Protein AF-A0A8T4VPN7-F1 (afdb_monomer)

Mean predicted aligned error: 7.71 Å

Secondary structure (DSSP, 8-state):
-EE-TT--HHHHHHHTTTTTT-EEEEEE-----S-GGGS-HHHHHHHHHHHHHIIIIIHHHHHHHHTTTT-SS-B-SSS-TT-B-HHHHHHHHHHHHHHHSSTTSSEEEEEEEE-SSEEEEEEEE-SS-B-HHHHHHHT---TT--TTHHHHH-TTEEEEESSTTSB-EEEEEEEPPPTTSPPPHHHHHHHHHHHHHTS---

Sequence (202 aa):
MTIVLEKLLTQALEDIGFGNGGEHVIYQLHLEEVNLREMPPPYQAQLKNRAFDLMMNEIPGRLNRKFEGQLIRPFGARELDGKDPSLYKILFETYCNATFWSEYHSPFSMRLWTGESGFIVAVAQLGQGFNAIDIDRSKKIQNAGCGFDMFRTQQGYEVFFDNPVDARTVYVMHRMSNPLEGPSEDVLATIEMFKKLRQPTQ

Structure (mmCIF, N/CA/C/O backbone):
data_AF-A0A8T4VPN7-F1
#
_entry.id   AF-A0A8T4VPN7-F1
#
loop_
_atom_site.group_PDB
_atom_site.id
_atom_site.type_symbol
_atom_site.label_atom_id
_atom_site.label_alt_id
_atom_site.label_comp_id
_atom_site.label_asym_id
_atom_site.label_entity_id
_atom_site.label_seq_id
_atom_site.pdbx_PDB_ins_code
_atom_site.Cartn_x
_atom_site.Cartn_y
_atom_site.Cartn_z
_atom_site.occupancy
_atom_site.B_iso_or_equiv
_atom_site.auth_seq_id
_atom_site.auth_comp_id
_atom_site.auth_asym_id
_atom_site.auth_atom_id
_atom_site.pdbx_PDB_model_num
ATOM 1 N N . MET A 1 1 ? 1.885 -7.215 14.482 1.00 64.69 1 MET A N 1
ATOM 2 C CA . MET A 1 1 ? 1.658 -7.139 13.029 1.00 64.69 1 MET A CA 1
ATOM 3 C C . MET A 1 1 ? 1.845 -8.532 12.469 1.00 64.69 1 MET A C 1
ATOM 5 O O . MET A 1 1 ? 2.741 -9.221 12.951 1.00 64.69 1 MET A O 1
ATOM 9 N N . THR A 1 2 ? 1.043 -8.933 11.490 1.00 83.88 2 THR A N 1
ATOM 10 C CA . THR A 1 2 ? 1.046 -10.306 10.974 1.00 83.88 2 THR A CA 1
ATOM 11 C C . THR A 1 2 ? 1.167 -10.261 9.454 1.00 83.88 2 THR A C 1
ATOM 13 O O . THR A 1 2 ? 0.320 -9.666 8.791 1.00 83.88 2 THR A O 1
ATOM 16 N N . ILE A 1 3 ? 2.238 -10.843 8.901 1.00 88.88 3 ILE A N 1
ATOM 17 C CA . ILE A 1 3 ? 2.265 -11.205 7.479 1.00 88.88 3 ILE A CA 1
ATOM 18 C C . ILE A 1 3 ? 1.390 -12.454 7.353 1.00 88.88 3 ILE A C 1
ATOM 20 O O . ILE A 1 3 ? 1.676 -13.465 7.992 1.00 88.88 3 ILE A O 1
ATOM 24 N N . VAL A 1 4 ? 0.306 -12.374 6.585 1.00 94.25 4 VAL A N 1
ATOM 25 C CA . VAL A 1 4 ? -0.695 -13.442 6.463 1.00 94.25 4 VAL A CA 1
ATOM 26 C C . VAL A 1 4 ? -0.653 -13.996 5.045 1.00 94.25 4 VAL A C 1
ATOM 28 O O . VAL A 1 4 ? -1.381 -13.551 4.164 1.00 94.25 4 VAL A O 1
ATOM 31 N N . LEU A 1 5 ? 0.239 -14.960 4.811 1.00 92.75 5 LEU A N 1
ATOM 32 C CA . LEU A 1 5 ? 0.512 -15.490 3.469 1.00 92.75 5 LEU A CA 1
ATOM 33 C C . LEU A 1 5 ? -0.720 -16.149 2.827 1.00 92.75 5 LEU A C 1
ATOM 35 O O . LEU A 1 5 ? -0.885 -16.081 1.621 1.00 92.75 5 LEU A O 1
ATOM 39 N N . GLU A 1 6 ? -1.611 -16.751 3.610 1.00 94.31 6 GLU A N 1
ATOM 40 C CA . GLU A 1 6 ? -2.777 -17.479 3.081 1.00 94.31 6 GLU A CA 1
ATOM 41 C C . GLU A 1 6 ? -4.030 -16.600 2.916 1.00 94.31 6 GLU A C 1
ATOM 43 O O . GLU A 1 6 ? -5.084 -17.090 2.511 1.00 94.31 6 GLU A O 1
ATOM 48 N N . LYS A 1 7 ? -3.942 -15.304 3.240 1.00 96.62 7 LYS A N 1
ATOM 49 C CA . LYS A 1 7 ? -5.102 -14.411 3.224 1.00 96.62 7 LYS A CA 1
ATOM 50 C C . LYS A 1 7 ? -5.485 -14.015 1.807 1.00 96.62 7 LYS A C 1
ATOM 52 O O . LYS A 1 7 ? -4.676 -13.472 1.060 1.00 96.62 7 LYS A O 1
ATOM 57 N N . LEU A 1 8 ? -6.758 -14.211 1.478 1.00 97.00 8 LEU A N 1
ATOM 58 C CA . LEU A 1 8 ? -7.328 -13.788 0.204 1.00 97.00 8 LEU A CA 1
ATOM 59 C C . LEU A 1 8 ? -7.881 -12.363 0.291 1.00 97.00 8 LEU A C 1
ATOM 61 O O . LEU A 1 8 ? -8.409 -11.946 1.323 1.00 97.00 8 LEU A O 1
ATOM 65 N N . LEU A 1 9 ? -7.848 -11.631 -0.828 1.00 97.88 9 LEU A N 1
ATOM 66 C CA . LEU A 1 9 ? -8.443 -10.293 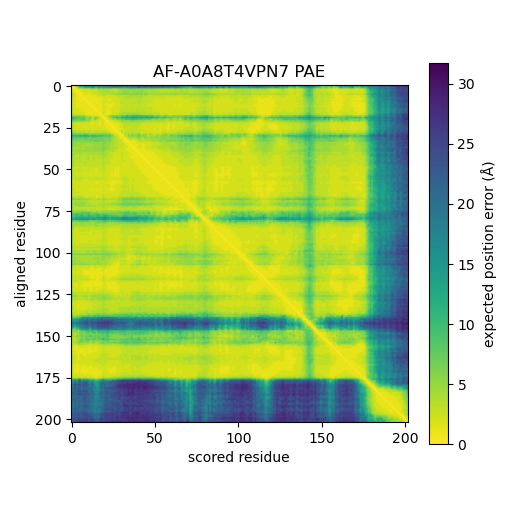-0.903 1.00 97.88 9 LEU A CA 1
ATOM 67 C C . LEU A 1 9 ? -9.943 -10.311 -0.575 1.00 97.88 9 LEU A C 1
ATOM 69 O O . LEU A 1 9 ? -10.421 -9.401 0.087 1.00 97.88 9 LEU A O 1
ATOM 73 N N . THR A 1 10 ? -10.685 -11.340 -0.991 1.00 97.69 10 THR A N 1
ATOM 74 C CA . THR A 1 10 ? -12.121 -11.468 -0.682 1.00 97.69 10 THR A CA 1
ATOM 75 C C . THR A 1 10 ? -12.377 -11.522 0.822 1.00 97.69 10 THR A C 1
ATOM 77 O O . THR A 1 10 ? -13.194 -10.757 1.322 1.00 97.69 10 THR A O 1
ATOM 80 N N . GLN A 1 11 ? -11.604 -12.332 1.549 1.00 97.44 11 GLN A N 1
ATOM 81 C CA . GLN A 1 11 ? -11.661 -12.409 3.011 1.00 97.44 11 GLN A CA 1
ATOM 82 C C . GLN A 1 11 ? -11.286 -11.068 3.653 1.00 97.44 11 GLN A C 1
ATOM 84 O O . GLN A 1 11 ? -11.949 -10.603 4.569 1.00 97.44 11 GLN A O 1
ATOM 89 N N . ALA A 1 12 ? -10.242 -10.403 3.149 1.00 97.56 12 ALA A N 1
ATOM 90 C CA . ALA A 1 12 ? -9.848 -9.090 3.651 1.00 97.56 12 ALA A CA 1
ATOM 91 C C . ALA A 1 12 ? -10.938 -8.021 3.425 1.00 97.56 12 ALA A C 1
ATOM 93 O O . ALA A 1 12 ? -11.143 -7.160 4.276 1.00 97.56 12 ALA A O 1
ATOM 94 N N . LEU A 1 13 ? -11.643 -8.064 2.290 1.00 98.00 13 LEU A N 1
ATOM 95 C CA . LEU A 1 13 ? -12.746 -7.145 1.992 1.00 98.00 13 LEU A CA 1
ATOM 96 C C . LEU A 1 13 ? -13.940 -7.367 2.926 1.00 98.00 13 LEU A C 1
ATOM 98 O O . LEU A 1 13 ? -14.554 -6.396 3.371 1.00 98.00 13 LEU A O 1
ATOM 102 N N . GLU A 1 14 ? -14.253 -8.621 3.248 1.00 96.69 14 GLU A N 1
ATOM 103 C CA . GLU A 1 14 ? -15.252 -8.964 4.266 1.00 96.69 14 GLU A CA 1
ATOM 104 C C . GLU A 1 14 ? -14.833 -8.436 5.645 1.00 96.69 14 GLU A C 1
ATOM 106 O O . GLU A 1 14 ? -15.617 -7.748 6.296 1.00 96.69 14 GLU A O 1
ATOM 111 N N . ASP A 1 15 ? -13.574 -8.653 6.038 1.00 95.69 15 ASP A N 1
ATOM 112 C CA . ASP A 1 15 ? -13.013 -8.223 7.326 1.00 95.69 15 ASP A CA 1
ATOM 113 C C . ASP A 1 15 ? -13.108 -6.711 7.577 1.00 95.69 15 ASP A C 1
ATOM 115 O O . ASP A 1 15 ? -13.220 -6.283 8.727 1.00 95.69 15 ASP A O 1
ATOM 119 N N . ILE A 1 16 ? -13.022 -5.888 6.527 1.00 96.38 16 ILE A N 1
ATOM 120 C CA . ILE A 1 16 ? -13.154 -4.429 6.651 1.00 96.38 16 ILE A CA 1
ATOM 121 C C . ILE A 1 16 ? -14.603 -3.945 6.508 1.00 96.38 16 ILE A C 1
ATOM 123 O O . ILE A 1 16 ? -14.843 -2.740 6.570 1.00 96.38 16 ILE A O 1
ATOM 127 N N . GLY A 1 17 ? -15.569 -4.842 6.288 1.00 96.19 17 GLY A N 1
ATOM 128 C CA . GLY A 1 17 ? -16.968 -4.484 6.052 1.00 96.19 17 GLY A CA 1
ATOM 129 C C . GLY A 1 17 ? -17.183 -3.782 4.708 1.00 96.19 17 GLY A C 1
ATOM 130 O O . GLY A 1 17 ? -17.913 -2.797 4.630 1.00 96.19 17 GLY A O 1
ATOM 131 N N . PHE A 1 18 ? -16.510 -4.227 3.640 1.00 96.56 18 PHE A N 1
ATOM 132 C CA . PHE A 1 18 ? -16.595 -3.583 2.323 1.00 96.56 18 PHE A CA 1
ATOM 133 C C . PHE A 1 18 ? -17.966 -3.753 1.640 1.00 96.56 18 PHE A C 1
ATOM 135 O O . PHE A 1 18 ? -18.397 -2.873 0.897 1.00 96.56 18 PHE A O 1
ATOM 142 N N . GLY A 1 19 ? -18.672 -4.862 1.890 1.00 91.75 19 GLY A N 1
ATOM 143 C CA . GLY A 1 19 ? -19.954 -5.180 1.241 1.00 91.75 19 GLY A CA 1
ATOM 144 C C . GLY A 1 19 ? -21.092 -4.183 1.518 1.00 91.75 19 GLY A C 1
ATOM 145 O O . GLY A 1 19 ? -22.022 -4.084 0.720 1.00 91.75 19 GLY A O 1
ATOM 146 N N . ASN A 1 20 ? -20.997 -3.394 2.590 1.00 83.88 20 ASN A N 1
ATOM 147 C CA . ASN A 1 20 ? -22.026 -2.452 3.040 1.00 83.88 20 ASN A CA 1
ATOM 148 C C . ASN A 1 20 ? -21.780 -1.025 2.510 1.00 83.88 20 ASN A C 1
ATOM 150 O O . ASN A 1 20 ? -21.713 -0.058 3.263 1.00 83.88 20 ASN A O 1
ATOM 154 N N . GLY A 1 21 ? -21.603 -0.876 1.195 1.00 87.19 21 GLY A N 1
ATOM 155 C CA . GLY A 1 21 ? -21.357 0.439 0.584 1.00 87.19 21 GLY A CA 1
ATOM 156 C C . GLY A 1 21 ? -19.908 0.923 0.702 1.00 87.19 21 GLY A C 1
ATOM 157 O O . GLY A 1 21 ? -19.657 2.124 0.833 1.00 87.19 21 GLY A O 1
ATOM 158 N N . GLY A 1 22 ? -18.950 -0.005 0.660 1.00 93.62 22 GLY A N 1
ATOM 159 C CA . GLY A 1 22 ? -17.531 0.317 0.602 1.00 93.62 22 GLY A CA 1
ATOM 160 C C . GLY A 1 22 ? -17.138 1.112 -0.649 1.00 93.62 22 GLY A C 1
ATOM 161 O O . GLY A 1 22 ? -17.780 1.047 -1.697 1.00 93.62 22 GLY A O 1
ATOM 162 N N . GLU A 1 23 ? -16.047 1.868 -0.538 1.00 97.44 23 GLU A N 1
ATOM 163 C CA . GLU A 1 23 ? -15.476 2.659 -1.632 1.00 97.44 23 GLU A CA 1
ATOM 164 C C . GLU A 1 23 ? -14.170 2.027 -2.119 1.00 97.44 23 GLU A C 1
ATOM 166 O O . GLU A 1 23 ? -13.286 1.727 -1.314 1.00 97.44 23 GLU A O 1
ATOM 171 N N . HIS A 1 24 ? -14.023 1.866 -3.435 1.00 98.12 24 HIS A N 1
ATOM 172 C CA . HIS A 1 24 ? -12.781 1.425 -4.063 1.00 98.12 24 HIS A CA 1
ATOM 173 C C . HIS A 1 24 ? -12.236 2.513 -4.991 1.00 98.12 24 HIS A C 1
ATOM 175 O O . HIS A 1 24 ? -12.904 2.933 -5.935 1.00 98.12 24 HIS A O 1
ATOM 181 N N . VAL A 1 25 ? -11.005 2.946 -4.728 1.00 98.25 25 VAL A N 1
ATOM 182 C CA . VAL A 1 25 ? -10.294 3.968 -5.501 1.00 98.25 25 VAL A CA 1
ATOM 183 C C . VAL A 1 25 ? -9.025 3.365 -6.087 1.00 98.25 25 VAL A C 1
ATOM 185 O O . VAL A 1 25 ? -8.265 2.701 -5.384 1.00 98.25 25 VAL A O 1
ATOM 188 N N . ILE A 1 26 ? -8.776 3.629 -7.369 1.00 98.00 26 ILE A N 1
ATOM 189 C CA . ILE A 1 26 ? -7.561 3.211 -8.070 1.00 98.00 26 ILE A CA 1
ATOM 190 C C . ILE A 1 26 ? -6.759 4.457 -8.438 1.00 98.00 26 ILE A C 1
ATOM 192 O O . ILE A 1 26 ? -7.256 5.356 -9.113 1.00 98.00 26 ILE A O 1
ATOM 196 N N . TYR A 1 27 ? -5.501 4.481 -8.018 1.00 97.06 27 TYR A N 1
ATOM 197 C CA . TYR A 1 27 ? -4.519 5.494 -8.363 1.00 97.06 27 TYR A CA 1
ATOM 198 C C . TYR A 1 27 ? -3.522 4.897 -9.352 1.00 97.06 27 TYR A C 1
ATOM 200 O O . TYR A 1 27 ? -2.638 4.120 -8.981 1.00 97.06 27 TYR A O 1
ATOM 208 N N . GLN A 1 28 ? -3.675 5.248 -10.625 1.00 95.38 28 GLN A N 1
ATOM 209 C CA . GLN A 1 28 ? -2.740 4.822 -11.657 1.00 95.38 28 GLN A CA 1
ATOM 210 C C . GLN A 1 28 ? -1.412 5.576 -11.508 1.00 95.38 28 GLN A C 1
ATOM 212 O O . GLN A 1 28 ? -1.413 6.796 -11.334 1.00 95.38 28 GLN A O 1
ATOM 217 N N . LEU A 1 29 ? -0.292 4.852 -11.566 1.00 92.31 29 LEU A N 1
ATOM 218 C CA . LEU A 1 29 ? 1.054 5.424 -11.496 1.00 92.31 29 LEU A CA 1
ATOM 219 C C . LEU A 1 29 ? 1.759 5.294 -12.843 1.00 92.31 29 LEU A C 1
ATOM 221 O O . LEU A 1 29 ? 1.914 6.285 -13.547 1.00 92.31 29 LEU A O 1
ATOM 225 N N . HIS A 1 30 ? 2.136 4.077 -13.222 1.00 88.31 30 HIS A N 1
ATOM 226 C CA . HIS A 1 30 ? 2.873 3.793 -14.449 1.00 88.31 30 HIS A CA 1
ATOM 227 C C . HIS A 1 30 ? 2.113 2.744 -15.254 1.00 88.31 30 HIS A C 1
ATOM 229 O O . HIS A 1 30 ? 1.730 1.726 -14.695 1.00 88.31 30 HIS A O 1
ATOM 235 N N . LEU A 1 31 ? 1.829 3.013 -16.529 1.00 80.44 31 LEU A N 1
ATOM 236 C CA . LEU A 1 31 ? 1.074 2.104 -17.405 1.00 80.44 31 LEU A CA 1
ATOM 237 C C . LEU A 1 31 ? 1.968 1.352 -18.394 1.00 80.44 31 LEU A C 1
ATOM 239 O O . LEU A 1 31 ? 1.490 0.444 -19.066 1.00 80.44 31 LEU A O 1
ATOM 243 N N . GLU A 1 32 ? 3.227 1.760 -18.521 1.00 85.25 32 GLU A N 1
ATOM 244 C CA . GLU A 1 32 ? 4.122 1.229 -19.540 1.00 85.25 32 GLU A CA 1
ATOM 245 C C . GLU A 1 32 ? 4.847 -0.008 -19.006 1.00 85.25 32 GLU A C 1
ATOM 247 O O . GLU A 1 32 ? 5.254 -0.071 -17.847 1.00 85.25 32 GLU A O 1
ATOM 252 N N . GLU A 1 33 ? 5.016 -1.000 -19.872 1.00 88.56 33 GLU A N 1
ATOM 253 C CA . GLU A 1 33 ? 5.837 -2.187 -19.625 1.00 88.56 33 GLU A CA 1
ATOM 254 C C . GLU A 1 33 ? 7.291 -1.893 -20.014 1.00 88.56 33 GLU A C 1
ATOM 256 O O . GLU A 1 33 ? 7.889 -2.550 -20.864 1.00 88.56 33 GLU A O 1
ATOM 261 N N . VAL A 1 34 ? 7.838 -0.822 -19.438 1.00 88.12 34 VAL A N 1
ATOM 262 C CA . VAL A 1 34 ? 9.199 -0.346 -19.698 1.00 88.12 34 VAL A CA 1
ATOM 263 C C . VAL A 1 34 ? 9.915 -0.195 -18.371 1.00 88.12 34 VAL A C 1
ATOM 265 O O . VAL A 1 34 ? 9.341 0.261 -17.383 1.00 88.12 34 VAL A O 1
ATOM 268 N N . ASN A 1 35 ? 11.189 -0.581 -18.328 1.00 89.94 35 ASN A N 1
ATOM 269 C CA . ASN A 1 35 ? 11.966 -0.431 -17.112 1.00 89.94 35 ASN A CA 1
ATOM 270 C C . ASN A 1 35 ? 12.100 1.057 -16.760 1.00 89.94 35 ASN A C 1
ATOM 272 O O . ASN A 1 35 ? 12.640 1.844 -17.537 1.00 89.94 35 ASN A O 1
ATOM 276 N N . LEU A 1 36 ? 11.664 1.452 -15.562 1.00 90.06 36 LEU A N 1
ATOM 277 C CA . LEU A 1 36 ? 11.687 2.851 -15.133 1.00 90.06 36 LEU A CA 1
ATOM 278 C C . LEU A 1 36 ? 13.087 3.469 -15.212 1.00 90.06 36 LEU A C 1
ATOM 280 O O . LEU A 1 36 ? 13.218 4.669 -15.440 1.00 90.06 36 LEU A O 1
ATOM 284 N N . ARG A 1 37 ? 14.141 2.659 -15.059 1.00 90.12 37 ARG A N 1
ATOM 285 C CA . ARG A 1 37 ? 15.535 3.119 -15.146 1.00 90.12 37 ARG A CA 1
ATOM 286 C C . ARG A 1 37 ? 15.944 3.534 -16.559 1.00 90.12 37 ARG A C 1
ATOM 288 O O . ARG A 1 37 ? 16.895 4.297 -16.694 1.00 90.12 37 ARG A O 1
ATOM 295 N N . GLU A 1 38 ? 15.238 3.056 -17.578 1.00 94.06 38 GLU A N 1
ATOM 296 C CA . GLU A 1 38 ? 15.459 3.398 -18.987 1.00 94.06 38 GLU A CA 1
ATOM 297 C C . GLU A 1 38 ? 14.689 4.662 -19.400 1.00 94.06 38 GLU A C 1
ATOM 299 O O . GLU A 1 38 ? 14.996 5.277 -20.421 1.00 94.06 38 GLU A O 1
ATOM 304 N N . MET A 1 39 ? 13.721 5.095 -18.587 1.00 93.56 39 MET A N 1
ATOM 305 C CA . MET A 1 39 ? 12.919 6.286 -18.858 1.00 93.56 39 MET A CA 1
ATOM 306 C C . MET A 1 39 ? 13.697 7.580 -18.575 1.00 93.56 39 MET A C 1
ATOM 308 O O . MET A 1 39 ? 14.584 7.599 -17.717 1.00 93.56 39 MET A O 1
ATOM 312 N N . PRO A 1 40 ? 13.355 8.715 -19.216 1.00 96.00 40 PRO A N 1
ATOM 313 C CA . PRO A 1 40 ? 14.013 9.992 -18.948 1.00 96.00 40 PRO A CA 1
ATOM 314 C C . PRO A 1 40 ? 13.924 10.408 -17.465 1.00 96.00 40 PRO A C 1
ATOM 316 O O . PRO A 1 40 ? 12.853 10.275 -16.865 1.00 96.00 40 PRO A O 1
ATOM 319 N N . PRO A 1 41 ? 14.976 11.007 -16.866 1.00 95.75 41 PRO A N 1
ATOM 320 C CA . PRO A 1 41 ? 14.956 11.412 -15.456 1.00 95.75 41 PRO A CA 1
ATOM 321 C C . PRO A 1 41 ? 13.753 12.278 -15.032 1.00 95.75 41 PRO A C 1
ATOM 323 O O . PRO A 1 41 ? 13.224 12.048 -13.942 1.00 95.75 41 PRO A O 1
ATOM 326 N N . PRO A 1 42 ? 13.249 13.227 -15.855 1.00 95.94 42 PRO A N 1
ATOM 327 C CA . PRO A 1 42 ? 12.039 13.977 -15.512 1.00 95.94 42 PRO A CA 1
ATOM 328 C C . PRO A 1 42 ? 10.797 13.095 -15.339 1.00 95.94 42 PRO A C 1
ATOM 330 O O . PRO A 1 42 ? 9.993 13.348 -14.446 1.00 95.94 42 PRO A O 1
ATOM 333 N N . TYR A 1 43 ? 10.657 12.044 -16.150 1.00 92.94 43 TYR A N 1
ATOM 334 C CA . TYR A 1 43 ? 9.546 11.096 -16.058 1.00 92.94 43 TYR A CA 1
ATOM 335 C C . TYR A 1 43 ? 9.650 10.258 -14.777 1.00 92.94 43 TYR A C 1
ATOM 337 O O . TYR A 1 43 ? 8.686 10.154 -14.018 1.00 92.94 43 TYR A O 1
ATOM 345 N N . GLN A 1 44 ? 10.852 9.754 -14.467 1.00 93.38 44 GLN A N 1
ATOM 346 C CA . GLN A 1 44 ? 11.113 9.032 -13.216 1.00 93.38 44 GLN A CA 1
ATOM 347 C C . GLN A 1 44 ? 10.773 9.885 -11.985 1.00 93.38 44 GLN A C 1
ATOM 349 O O . GLN A 1 44 ? 10.122 9.420 -11.046 1.00 93.38 44 GLN A O 1
ATOM 354 N N . ALA A 1 45 ? 11.184 11.157 -11.998 1.00 93.88 45 ALA A N 1
ATOM 355 C CA . ALA A 1 45 ? 10.907 12.094 -10.918 1.00 93.88 45 ALA A CA 1
ATOM 356 C C . ALA A 1 45 ? 9.403 12.364 -10.759 1.00 93.88 45 ALA A C 1
ATOM 358 O O . ALA A 1 45 ? 8.914 12.387 -9.632 1.00 93.88 45 ALA A O 1
ATOM 359 N N . GLN A 1 46 ? 8.660 12.526 -11.860 1.00 94.31 46 GLN A N 1
ATOM 360 C CA . GLN 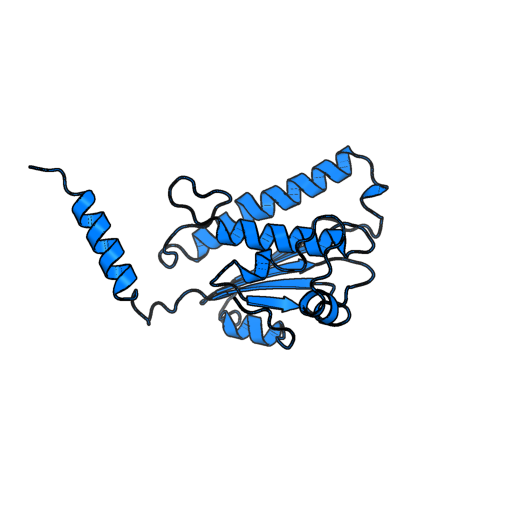A 1 46 ? 7.207 12.722 -11.818 1.00 94.31 46 GLN A CA 1
ATOM 361 C C . GLN A 1 46 ? 6.484 11.530 -11.187 1.00 94.31 46 GLN A C 1
ATOM 363 O O . GLN A 1 46 ? 5.670 11.730 -10.286 1.00 94.31 46 GLN A O 1
ATOM 368 N N . LEU A 1 47 ? 6.822 10.302 -11.588 1.00 93.31 47 LEU A N 1
ATOM 369 C CA . LEU A 1 47 ? 6.219 9.093 -11.021 1.00 93.31 47 LEU A CA 1
ATOM 370 C C . LEU A 1 47 ? 6.516 8.941 -9.529 1.00 93.31 47 LEU A C 1
ATOM 372 O O . LEU A 1 47 ? 5.607 8.707 -8.732 1.00 93.31 47 LEU A O 1
ATOM 376 N N . LYS A 1 48 ? 7.775 9.150 -9.132 1.00 93.44 48 LYS A N 1
ATOM 377 C CA . LYS A 1 48 ? 8.177 9.103 -7.723 1.00 93.44 48 LYS A CA 1
ATOM 378 C C . LYS A 1 48 ? 7.459 10.169 -6.893 1.00 93.44 48 LYS A C 1
ATOM 380 O O . LYS A 1 48 ? 6.947 9.866 -5.817 1.00 93.44 48 LYS A O 1
ATOM 385 N N . ASN A 1 49 ? 7.389 11.401 -7.396 1.00 95.50 49 ASN A N 1
ATOM 386 C CA . ASN A 1 49 ? 6.684 12.491 -6.724 1.00 95.50 49 ASN A CA 1
ATOM 387 C C . ASN A 1 49 ? 5.190 12.188 -6.594 1.00 95.50 49 ASN A C 1
ATOM 389 O O . ASN A 1 49 ? 4.618 12.429 -5.533 1.00 95.50 49 ASN A O 1
ATOM 393 N N . ARG A 1 50 ? 4.571 11.601 -7.627 1.00 96.38 50 ARG A N 1
ATOM 394 C CA . ARG A 1 50 ? 3.169 11.182 -7.575 1.00 96.38 50 ARG A CA 1
ATOM 395 C C . ARG A 1 50 ? 2.941 10.122 -6.503 1.00 96.38 50 ARG A C 1
ATOM 397 O O . ARG A 1 50 ? 2.031 10.272 -5.695 1.00 96.38 50 ARG A O 1
ATOM 404 N N . ALA A 1 51 ? 3.773 9.083 -6.461 1.00 95.75 51 ALA A N 1
ATOM 405 C CA . ALA A 1 51 ? 3.665 8.035 -5.449 1.00 95.75 51 ALA A CA 1
ATOM 406 C C . ALA A 1 51 ? 3.833 8.586 -4.022 1.00 95.75 51 ALA A C 1
ATOM 408 O O . ALA A 1 51 ? 3.094 8.203 -3.116 1.00 95.75 51 ALA A O 1
ATOM 409 N N . PHE A 1 52 ? 4.765 9.520 -3.815 1.00 95.75 52 PHE A N 1
ATOM 410 C CA . PHE A 1 52 ? 4.938 10.176 -2.518 1.00 95.75 52 PHE A CA 1
ATOM 411 C C . PHE A 1 52 ? 3.751 11.043 -2.125 1.00 95.75 52 PHE A C 1
ATOM 413 O O . PHE A 1 52 ? 3.310 10.960 -0.982 1.00 95.75 52 PHE A O 1
ATOM 420 N N . ASP A 1 53 ? 3.190 11.812 -3.051 1.00 97.12 53 ASP A N 1
ATOM 421 C CA . ASP A 1 53 ? 1.994 12.605 -2.781 1.00 97.12 53 ASP A CA 1
ATOM 422 C C . ASP A 1 53 ? 0.795 11.724 -2.381 1.00 97.12 53 ASP A C 1
ATOM 424 O O . ASP A 1 53 ? 0.101 12.015 -1.403 1.00 97.12 53 ASP A O 1
ATOM 428 N N . LEU A 1 54 ? 0.618 10.573 -3.042 1.00 97.56 54 LEU A N 1
ATOM 429 C CA . LEU A 1 54 ? -0.405 9.594 -2.664 1.00 97.56 54 LEU A CA 1
ATOM 430 C C . LEU A 1 54 ? -0.221 9.075 -1.233 1.00 97.56 54 LEU A C 1
ATOM 432 O O . LEU A 1 54 ? -1.172 9.086 -0.450 1.00 97.56 54 LEU A O 1
ATOM 436 N N . MET A 1 55 ? 0.991 8.633 -0.885 1.00 96.44 55 MET A N 1
ATOM 437 C CA . MET A 1 55 ? 1.282 8.035 0.424 1.00 96.44 55 MET A CA 1
ATOM 438 C C . MET A 1 55 ? 1.314 9.056 1.566 1.00 96.44 55 MET A C 1
ATOM 440 O O . MET A 1 55 ? 1.014 8.703 2.704 1.00 96.44 55 MET A O 1
ATOM 444 N N . MET A 1 56 ? 1.702 10.304 1.291 1.00 95.38 56 MET A N 1
ATOM 445 C CA . MET A 1 56 ? 1.850 11.343 2.315 1.00 95.38 56 MET A CA 1
ATOM 446 C C . MET A 1 56 ? 0.580 12.166 2.520 1.00 95.38 56 MET A C 1
ATOM 448 O O . MET A 1 56 ? 0.326 12.596 3.647 1.00 95.38 56 MET A O 1
ATOM 452 N N . ASN A 1 57 ? -0.201 12.388 1.457 1.00 95.25 57 ASN A N 1
ATOM 453 C CA . ASN A 1 57 ? -1.286 13.365 1.459 1.00 95.25 57 ASN A CA 1
ATOM 454 C C . ASN A 1 57 ? -2.632 12.743 1.085 1.00 95.25 57 ASN A C 1
ATOM 456 O O . ASN A 1 57 ? -3.556 12.776 1.899 1.00 95.25 57 ASN A O 1
ATOM 460 N N . GLU A 1 58 ? -2.774 12.180 -0.119 1.00 97.56 58 GLU A N 1
ATOM 461 C CA . GLU A 1 58 ? -4.103 11.807 -0.624 1.00 97.56 58 GLU A CA 1
ATOM 462 C C . GLU A 1 58 ? -4.731 10.636 0.133 1.00 97.56 58 GLU A C 1
ATOM 464 O O . GLU A 1 58 ? -5.868 10.755 0.603 1.00 97.56 58 GLU A O 1
ATOM 469 N N . ILE A 1 59 ? -4.005 9.522 0.277 1.00 97.81 59 ILE A N 1
ATOM 470 C CA . ILE A 1 59 ? -4.508 8.330 0.971 1.00 97.81 59 ILE A CA 1
ATOM 471 C C . ILE A 1 59 ? -4.744 8.642 2.458 1.00 97.81 59 ILE A C 1
ATOM 473 O O . ILE A 1 59 ? -5.882 8.469 2.907 1.00 97.81 59 ILE A O 1
ATOM 477 N N . PRO A 1 60 ? -3.768 9.184 3.224 1.00 96.62 60 PRO A N 1
ATOM 478 C CA . PRO A 1 60 ? -4.009 9.576 4.613 1.00 96.62 60 PRO A CA 1
ATOM 479 C C . PRO A 1 60 ? -5.150 10.585 4.759 1.00 96.62 60 PRO A C 1
ATOM 481 O O . PRO A 1 60 ? -5.993 10.441 5.637 1.00 96.62 60 PRO A O 1
ATOM 484 N N . GLY A 1 61 ? -5.225 11.591 3.882 1.00 96.50 61 GLY A N 1
ATOM 485 C CA . GLY A 1 61 ? -6.266 12.615 3.926 1.00 96.50 61 GLY A CA 1
ATOM 486 C C . GLY A 1 61 ? -7.667 12.052 3.693 1.00 96.50 61 GLY A C 1
ATOM 487 O O . GLY A 1 61 ? -8.613 12.461 4.366 1.00 96.50 61 GLY A O 1
ATOM 488 N N . ARG A 1 62 ? -7.815 11.094 2.771 1.00 97.44 62 ARG A N 1
ATOM 489 C CA . ARG A 1 62 ? -9.085 10.395 2.537 1.00 97.44 62 ARG A CA 1
ATOM 490 C C . ARG A 1 62 ? -9.481 9.535 3.736 1.00 97.44 62 ARG A C 1
ATOM 492 O O . ARG A 1 62 ? -10.626 9.618 4.174 1.00 97.44 62 ARG A O 1
ATOM 499 N N . LEU A 1 63 ? -8.541 8.769 4.286 1.00 96.94 63 LEU A N 1
ATOM 500 C CA . LEU A 1 63 ? -8.776 7.917 5.453 1.00 96.94 63 LEU A CA 1
ATOM 501 C C . LEU A 1 63 ? -9.130 8.734 6.701 1.00 96.9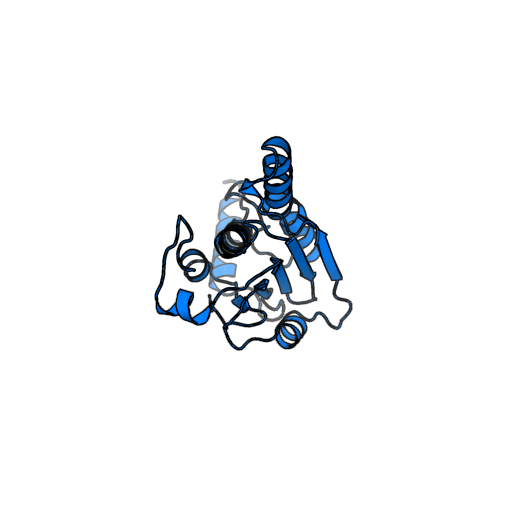4 63 LEU A C 1
ATOM 503 O O . LEU A 1 63 ? -10.091 8.404 7.387 1.00 96.94 63 LEU A O 1
ATOM 507 N N . ASN A 1 64 ? -8.430 9.845 6.941 1.00 96.19 64 ASN A N 1
ATOM 508 C CA . ASN A 1 64 ? -8.719 10.755 8.050 1.00 96.19 64 ASN A CA 1
ATOM 509 C C . ASN A 1 64 ? -10.139 11.327 7.981 1.00 96.19 64 ASN A C 1
ATOM 511 O O . ASN A 1 64 ? -10.777 11.462 9.017 1.00 96.19 64 ASN A O 1
ATOM 515 N N . ARG A 1 65 ? -10.644 11.641 6.778 1.00 95.75 65 ARG A N 1
ATOM 516 C CA . ARG A 1 65 ? -12.036 12.086 6.598 1.00 95.75 65 ARG A CA 1
ATOM 517 C C . ARG A 1 65 ? -13.037 10.952 6.800 1.00 95.75 65 ARG A C 1
ATOM 519 O O . ARG A 1 65 ? -14.060 11.160 7.434 1.00 95.75 65 ARG A O 1
ATOM 526 N N . LYS A 1 66 ? -12.768 9.762 6.250 1.00 95.38 66 LYS A N 1
ATOM 527 C CA . LYS A 1 66 ? -13.678 8.612 6.377 1.00 95.38 66 LYS A CA 1
ATOM 528 C C . LYS A 1 66 ? -13.846 8.181 7.832 1.00 95.38 66 LYS A C 1
ATOM 530 O O . LYS A 1 66 ? -14.957 7.878 8.250 1.00 95.38 66 LYS A O 1
ATOM 535 N N . PHE A 1 67 ? -12.736 8.105 8.555 1.00 93.56 67 PHE A N 1
ATOM 536 C CA . PHE A 1 67 ? -12.664 7.555 9.903 1.00 93.56 67 PHE A CA 1
ATOM 537 C C . PHE A 1 67 ? -12.522 8.644 10.970 1.00 93.56 67 PHE A C 1
ATOM 539 O O . PHE A 1 67 ? -11.997 8.402 12.062 1.00 93.56 67 PHE A O 1
ATOM 546 N N . GLU A 1 68 ? -12.983 9.856 10.661 1.00 92.56 68 GLU A N 1
ATOM 547 C CA . GLU A 1 68 ? -13.051 10.941 11.631 1.00 92.56 68 GLU A CA 1
ATOM 548 C C . GLU A 1 68 ? -13.850 10.484 12.864 1.00 92.56 68 GLU A C 1
ATOM 550 O O . GLU A 1 68 ? -14.903 9.859 12.752 1.00 92.56 68 GLU A O 1
ATOM 555 N N . GLY A 1 69 ? -13.305 10.729 14.057 1.00 87.62 69 GLY A N 1
ATOM 556 C CA . GLY A 1 69 ? -13.899 10.289 15.324 1.00 87.62 69 GLY A CA 1
ATOM 557 C C . GLY A 1 69 ? -13.639 8.827 15.714 1.00 87.62 69 GLY A C 1
ATOM 558 O O . GLY A 1 69 ? -13.849 8.487 16.873 1.00 87.62 69 GLY A O 1
ATOM 559 N N . GLN A 1 70 ? -13.140 7.979 14.806 1.00 89.44 70 GLN A N 1
ATOM 560 C CA . GLN A 1 70 ? -12.709 6.604 15.123 1.00 89.44 70 GLN A CA 1
ATOM 561 C C . GLN A 1 70 ? -11.193 6.501 15.349 1.00 89.44 70 GLN A C 1
ATOM 563 O O . GLN A 1 70 ? -10.710 5.588 16.016 1.00 89.44 70 GLN A O 1
ATOM 568 N N . LEU A 1 71 ? -10.424 7.436 14.788 1.00 87.69 71 LEU A N 1
ATOM 569 C CA . LEU A 1 71 ? -8.970 7.477 14.918 1.00 87.69 71 LEU A CA 1
ATOM 570 C C . LEU A 1 71 ? -8.540 8.101 16.252 1.00 87.69 71 LEU A C 1
ATOM 572 O O . LEU A 1 71 ? -8.918 9.230 16.561 1.00 87.69 71 LEU A O 1
ATOM 576 N N . ILE A 1 72 ? -7.659 7.415 16.993 1.00 86.75 72 ILE A N 1
ATOM 577 C CA . ILE A 1 72 ? -6.987 7.985 18.180 1.00 86.75 72 ILE A CA 1
ATOM 578 C C . ILE A 1 72 ? -6.116 9.181 17.771 1.00 86.75 72 ILE A C 1
ATOM 580 O O . ILE A 1 72 ? -6.089 10.212 18.442 1.00 86.75 72 ILE A O 1
ATOM 584 N N . ARG A 1 73 ? -5.386 9.032 16.660 1.00 88.44 73 ARG A N 1
ATOM 585 C CA . ARG A 1 73 ? -4.567 10.074 16.037 1.00 88.44 73 ARG A CA 1
ATOM 586 C C . ARG A 1 73 ? -4.800 10.045 14.527 1.00 88.44 73 ARG A C 1
ATOM 588 O O . ARG A 1 73 ? -4.828 8.952 13.962 1.00 88.44 73 ARG A O 1
ATOM 595 N N . PRO A 1 74 ? -4.937 11.201 13.860 1.00 92.19 74 PRO A N 1
ATOM 596 C CA . PRO A 1 74 ? -5.011 11.235 12.407 1.00 92.19 74 PRO A CA 1
ATOM 597 C C . PRO A 1 74 ? -3.708 10.715 11.790 1.00 92.19 74 PRO A C 1
ATOM 599 O O . PRO A 1 74 ? -2.618 10.947 12.316 1.00 92.19 74 PRO A O 1
ATOM 602 N N . PHE A 1 75 ? -3.803 10.059 10.640 1.00 93.88 75 PHE A N 1
ATOM 603 C CA . PHE A 1 75 ? -2.644 9.623 9.871 1.00 93.88 75 PHE A CA 1
ATOM 604 C C . PHE A 1 75 ? -1.873 10.816 9.295 1.00 93.88 75 PHE A C 1
ATOM 606 O O . PHE A 1 75 ? -2.459 11.827 8.889 1.00 93.88 75 PHE A O 1
ATOM 613 N N . GLY A 1 76 ? -0.550 10.683 9.205 1.00 90.88 76 GLY A N 1
ATOM 614 C CA . GLY A 1 76 ? 0.320 11.659 8.551 1.00 90.88 76 GLY A CA 1
ATOM 615 C C . GLY A 1 76 ? 1.670 11.072 8.154 1.00 90.88 76 GLY A C 1
ATOM 616 O O . GLY A 1 76 ? 1.981 9.935 8.472 1.00 90.88 76 GLY A O 1
ATOM 617 N N . ALA A 1 77 ? 2.496 11.849 7.454 1.00 82.38 77 ALA A N 1
ATOM 618 C CA . ALA A 1 77 ? 3.827 11.392 7.039 1.00 82.38 77 ALA A CA 1
ATOM 619 C C . ALA A 1 77 ? 4.902 11.516 8.133 1.00 82.38 77 ALA A C 1
ATOM 621 O O . ALA A 1 77 ? 5.974 10.920 8.044 1.00 82.38 77 ALA A O 1
ATOM 622 N N . ARG A 1 78 ? 4.651 12.338 9.153 1.00 82.50 78 ARG A N 1
ATOM 623 C CA . ARG A 1 78 ? 5.581 12.621 10.249 1.00 82.50 78 ARG A CA 1
ATOM 624 C C . ARG A 1 78 ? 4.810 12.647 11.556 1.00 82.50 78 ARG A C 1
ATOM 626 O O . ARG A 1 78 ? 3.642 13.029 11.561 1.00 82.50 78 ARG A O 1
ATOM 633 N N . GLU A 1 79 ? 5.495 12.324 12.646 1.00 76.69 79 GLU A N 1
ATOM 634 C CA . GLU A 1 79 ? 5.000 12.541 14.008 1.00 76.69 79 GLU A CA 1
ATOM 635 C C . GLU A 1 79 ? 5.105 14.032 14.368 1.00 76.69 79 GLU A C 1
ATOM 637 O O . GLU A 1 79 ? 5.845 14.453 15.249 1.00 76.69 79 GLU A O 1
ATOM 642 N N . LEU A 1 80 ? 4.413 14.854 13.585 1.00 76.19 80 LEU A N 1
ATOM 643 C CA . LEU A 1 80 ? 4.223 16.277 13.820 1.00 76.19 80 LEU A CA 1
ATOM 644 C C . LEU A 1 80 ? 2.745 16.491 14.125 1.00 76.19 80 LEU A C 1
ATOM 646 O O . LEU A 1 80 ? 1.886 15.810 13.559 1.00 76.19 80 LEU A O 1
ATOM 650 N N . ASP A 1 81 ? 2.460 17.415 15.037 1.00 77.69 81 ASP A N 1
ATOM 651 C CA . ASP A 1 81 ? 1.097 17.819 15.398 1.00 77.69 81 ASP A CA 1
ATOM 652 C C . ASP A 1 81 ? 0.204 16.653 15.865 1.00 77.69 81 ASP A C 1
ATOM 654 O O . ASP A 1 81 ? -1.002 16.637 15.632 1.00 77.69 81 ASP A O 1
ATOM 658 N N . GLY A 1 82 ? 0.803 15.642 16.506 1.00 82.38 82 GLY A N 1
ATOM 659 C CA . GLY A 1 82 ? 0.077 14.480 17.022 1.00 82.38 82 GLY A CA 1
ATOM 660 C C . GLY A 1 82 ? -0.433 13.515 15.947 1.00 82.38 82 GLY A C 1
ATOM 661 O O . GLY A 1 82 ? -1.351 12.750 16.228 1.00 82.38 82 GLY A O 1
ATOM 662 N N . LYS A 1 83 ? 0.133 13.533 14.734 1.00 86.00 83 LYS A N 1
ATOM 663 C CA . LYS A 1 83 ? -0.202 12.573 13.671 1.00 86.00 83 LYS A CA 1
ATOM 664 C C . LYS A 1 83 ? 0.530 11.243 13.839 1.00 86.00 83 LYS A C 1
ATOM 666 O O . LYS A 1 83 ? 1.673 11.213 14.289 1.00 86.00 83 LYS A O 1
ATOM 671 N N . ASP A 1 84 ? -0.114 10.151 13.432 1.00 86.69 84 ASP A N 1
ATOM 672 C CA . ASP A 1 84 ? 0.489 8.819 13.397 1.00 86.69 84 ASP A CA 1
ATOM 673 C C . ASP A 1 84 ? 1.215 8.569 12.056 1.00 86.69 84 ASP A C 1
ATOM 675 O O . ASP A 1 84 ? 0.558 8.528 11.007 1.00 86.69 84 ASP A O 1
ATOM 679 N N . PRO A 1 85 ? 2.555 8.389 12.057 1.00 89.12 85 PRO A N 1
ATOM 680 C CA . PRO A 1 85 ? 3.322 8.080 10.856 1.00 89.12 85 PRO A CA 1
ATOM 681 C C . PRO A 1 85 ? 3.274 6.606 10.431 1.00 89.12 85 PRO A C 1
ATOM 683 O O . PRO A 1 85 ? 3.896 6.261 9.424 1.00 89.12 85 PRO A O 1
ATOM 686 N N . SER A 1 86 ? 2.605 5.728 11.188 1.00 89.62 86 SER A N 1
ATOM 687 C CA . SER A 1 86 ? 2.585 4.279 10.945 1.00 89.62 86 SER A CA 1
ATOM 688 C C . SER A 1 86 ? 2.123 3.932 9.528 1.00 89.62 86 SER A C 1
ATOM 690 O O . SER A 1 86 ? 2.803 3.177 8.829 1.00 89.62 86 SER A O 1
ATOM 692 N N . LEU A 1 87 ? 1.043 4.575 9.064 1.00 92.56 87 LEU A N 1
ATOM 693 C CA . LEU A 1 87 ? 0.506 4.383 7.720 1.00 92.56 87 LEU A CA 1
ATOM 694 C C . LEU A 1 87 ? 1.534 4.760 6.648 1.00 92.56 87 LEU A C 1
ATOM 696 O O . LEU A 1 87 ? 1.786 3.996 5.724 1.00 92.56 87 LEU A O 1
ATOM 700 N N . TYR A 1 88 ? 2.174 5.921 6.773 1.00 93.25 88 TYR A N 1
ATOM 701 C CA . TYR A 1 88 ? 3.188 6.332 5.803 1.00 93.25 88 TYR A CA 1
ATOM 702 C C . TYR A 1 88 ? 4.365 5.347 5.765 1.00 93.25 88 TYR A C 1
ATOM 704 O O . TYR A 1 88 ? 4.796 4.950 4.685 1.00 93.25 88 TYR A O 1
ATOM 712 N N . LYS A 1 89 ? 4.862 4.914 6.932 1.00 91.25 89 LYS A N 1
ATOM 713 C CA . LYS A 1 89 ? 5.990 3.974 7.024 1.00 91.25 89 LYS A CA 1
ATOM 714 C C . LYS A 1 89 ? 5.673 2.636 6.355 1.00 91.25 89 LYS A C 1
ATOM 716 O O . LYS A 1 89 ? 6.495 2.142 5.585 1.00 91.25 89 LYS A O 1
ATOM 721 N N . ILE A 1 90 ? 4.491 2.067 6.617 1.00 92.31 90 ILE A N 1
ATOM 722 C CA . ILE A 1 90 ? 4.094 0.785 6.020 1.00 92.31 90 ILE A CA 1
ATOM 723 C C . ILE A 1 90 ? 3.867 0.920 4.509 1.00 92.31 90 ILE A C 1
ATOM 725 O O . ILE A 1 90 ? 4.330 0.072 3.745 1.00 92.31 90 ILE A O 1
ATOM 729 N N . LEU A 1 91 ? 3.237 2.006 4.048 1.00 93.88 91 LEU A N 1
ATOM 730 C CA . LEU A 1 91 ? 3.030 2.242 2.617 1.00 93.88 91 LEU A CA 1
ATOM 731 C C . LEU A 1 91 ? 4.354 2.455 1.884 1.00 93.88 91 LEU A C 1
ATOM 733 O O . LEU A 1 91 ? 4.538 1.912 0.798 1.00 93.88 91 LEU A O 1
ATOM 737 N N . PHE A 1 92 ? 5.296 3.174 2.494 1.00 92.69 92 PHE A N 1
ATOM 738 C CA . PHE A 1 92 ? 6.622 3.382 1.926 1.00 92.69 92 PHE A CA 1
ATOM 739 C C . PHE A 1 92 ? 7.398 2.064 1.784 1.00 92.69 92 PHE A C 1
ATOM 741 O O . PHE A 1 92 ? 7.946 1.807 0.715 1.00 92.69 92 PHE A O 1
ATOM 748 N N . GLU A 1 93 ? 7.384 1.187 2.797 1.00 91.00 93 GLU A N 1
ATOM 749 C CA . GLU A 1 93 ? 7.984 -0.156 2.672 1.00 91.00 93 GLU A CA 1
ATOM 750 C C . GLU A 1 93 ? 7.311 -0.970 1.561 1.00 91.00 93 GLU A C 1
ATOM 752 O O . GLU A 1 93 ? 7.978 -1.648 0.778 1.00 91.00 93 GLU A O 1
ATOM 757 N N . THR A 1 94 ? 5.984 -0.889 1.471 1.00 92.44 94 THR A N 1
ATOM 758 C CA . THR A 1 94 ? 5.195 -1.592 0.453 1.00 92.44 94 THR A CA 1
ATOM 759 C C . THR A 1 94 ? 5.578 -1.121 -0.949 1.00 92.44 94 THR A C 1
ATOM 761 O O . THR A 1 94 ? 5.861 -1.936 -1.827 1.00 92.44 94 THR A O 1
ATOM 764 N N . TYR A 1 95 ? 5.671 0.197 -1.136 1.00 93.06 95 TYR A N 1
ATOM 765 C CA . TYR A 1 95 ? 6.143 0.831 -2.361 1.00 93.06 95 TYR A CA 1
ATOM 766 C C . TYR A 1 95 ? 7.565 0.392 -2.715 1.00 93.06 95 TYR A C 1
ATOM 768 O O . TYR A 1 95 ? 7.816 -0.008 -3.851 1.00 93.06 95 TYR A O 1
ATOM 776 N N . CYS A 1 96 ? 8.493 0.429 -1.756 1.00 89.62 96 CYS A N 1
ATOM 777 C CA . CYS A 1 96 ? 9.873 0.014 -1.971 1.00 89.62 96 CYS A CA 1
ATOM 778 C C . CYS A 1 96 ? 9.951 -1.449 -2.411 1.00 89.62 96 CYS A C 1
ATOM 780 O O . CYS A 1 96 ? 10.573 -1.722 -3.431 1.00 89.62 96 CYS A O 1
ATOM 782 N N . ASN A 1 97 ? 9.281 -2.375 -1.722 1.00 86.94 97 ASN A N 1
ATOM 783 C CA . ASN A 1 97 ? 9.304 -3.789 -2.105 1.00 86.94 97 ASN A CA 1
ATOM 784 C C . ASN A 1 97 ? 8.706 -4.014 -3.503 1.00 86.94 97 ASN A C 1
ATOM 786 O O . ASN A 1 97 ? 9.350 -4.655 -4.327 1.00 86.94 97 ASN A O 1
ATOM 790 N N . ALA A 1 98 ? 7.552 -3.419 -3.819 1.00 89.06 98 ALA A N 1
ATOM 791 C CA . ALA A 1 98 ? 6.973 -3.508 -5.164 1.00 89.06 98 ALA A CA 1
ATOM 792 C C . ALA A 1 98 ? 7.872 -2.873 -6.247 1.00 89.06 98 ALA A C 1
ATOM 794 O O . ALA A 1 98 ? 7.890 -3.303 -7.393 1.00 89.06 98 ALA A O 1
ATOM 795 N N . THR A 1 99 ? 8.657 -1.851 -5.905 1.00 89.50 99 THR A N 1
ATOM 796 C CA . THR A 1 99 ? 9.624 -1.240 -6.833 1.00 89.50 99 THR A CA 1
ATOM 797 C C . THR A 1 99 ? 10.865 -2.118 -7.007 1.00 89.50 99 THR A C 1
ATOM 799 O O . THR A 1 99 ? 11.379 -2.265 -8.107 1.00 89.50 99 THR A O 1
ATOM 802 N N . PHE A 1 100 ? 11.393 -2.699 -5.933 1.00 86.56 100 PHE A N 1
ATOM 803 C CA . PHE A 1 100 ? 12.646 -3.451 -5.995 1.00 86.56 100 PHE A CA 1
ATOM 804 C C . PHE A 1 100 ? 12.483 -4.811 -6.658 1.00 86.56 100 PHE A C 1
ATOM 806 O O . PHE A 1 100 ? 13.374 -5.229 -7.396 1.00 86.56 100 PHE A O 1
ATOM 813 N N . TRP A 1 101 ? 11.355 -5.466 -6.407 1.00 84.56 101 TRP A N 1
ATOM 814 C CA . TRP A 1 101 ? 11.077 -6.806 -6.900 1.00 84.56 101 TRP A CA 1
ATOM 815 C C . TRP A 1 101 ? 10.270 -6.828 -8.204 1.00 84.56 101 TRP A C 1
ATOM 817 O O . TRP A 1 101 ? 10.031 -7.909 -8.738 1.00 84.56 101 TRP A O 1
ATOM 827 N N . SER A 1 102 ? 9.883 -5.666 -8.744 1.00 86.75 102 SER A N 1
ATOM 828 C CA . SER A 1 102 ? 9.264 -5.593 -10.070 1.00 86.75 102 SER A CA 1
ATOM 829 C C . SER A 1 102 ? 10.296 -5.675 -11.179 1.00 86.75 102 SER A C 1
ATOM 831 O O . SER A 1 102 ? 11.353 -5.045 -11.119 1.00 86.75 102 SER A O 1
ATOM 833 N N . GLU A 1 103 ? 9.918 -6.377 -12.244 1.00 89.19 103 GLU A N 1
ATOM 834 C CA . GLU A 1 103 ? 10.647 -6.425 -13.513 1.00 89.19 103 GLU A CA 1
ATOM 835 C C . GLU A 1 103 ? 10.929 -5.019 -14.069 1.00 89.19 103 GLU A C 1
ATOM 837 O O . GLU A 1 103 ? 12.039 -4.717 -14.508 1.00 89.19 103 GLU A O 1
ATOM 842 N N . TYR A 1 104 ? 9.944 -4.122 -13.965 1.00 91.12 104 TYR A N 1
ATOM 843 C CA . TYR A 1 104 ? 10.022 -2.757 -14.492 1.00 91.12 104 TYR A CA 1
ATOM 844 C C . TYR A 1 104 ? 10.520 -1.713 -13.483 1.00 91.12 104 TYR A C 1
ATOM 846 O O . TYR A 1 104 ? 10.559 -0.523 -13.793 1.00 91.12 104 TYR A O 1
ATOM 854 N N . HIS A 1 105 ? 10.908 -2.126 -12.275 1.00 90.44 105 HIS A N 1
ATOM 855 C CA . HIS A 1 105 ? 11.348 -1.238 -11.196 1.00 90.44 105 HIS A CA 1
ATOM 856 C C . HIS A 1 105 ? 10.398 -0.070 -10.889 1.00 90.44 105 HIS A C 1
ATOM 858 O O . HIS A 1 105 ? 10.840 1.050 -10.618 1.00 90.44 105 HIS A O 1
ATOM 864 N N . SER A 1 106 ? 9.090 -0.315 -10.957 1.00 91.06 106 SER A N 1
ATOM 865 C CA . SER A 1 106 ? 8.060 0.698 -10.742 1.00 91.06 106 SER A CA 1
ATOM 866 C C . SER A 1 106 ? 6.720 0.061 -10.384 1.00 91.06 106 SER A C 1
ATOM 868 O O . SER A 1 106 ? 6.285 -0.875 -11.060 1.00 91.06 106 SER A O 1
ATOM 870 N N . PRO A 1 107 ? 6.011 0.583 -9.372 1.00 92.06 107 PRO A N 1
ATOM 871 C CA . PRO A 1 107 ? 4.622 0.229 -9.153 1.00 92.06 107 PRO A CA 1
ATOM 872 C C . PRO A 1 107 ? 3.737 0.739 -10.288 1.00 92.06 107 PRO A C 1
ATOM 874 O O . PRO A 1 107 ? 3.821 1.888 -10.721 1.00 92.06 107 PRO A O 1
ATOM 877 N N . PHE A 1 108 ? 2.824 -0.118 -10.715 1.00 93.56 108 PHE A N 1
ATOM 878 C CA . PHE A 1 108 ? 1.836 0.178 -11.740 1.00 93.56 108 PHE A CA 1
ATOM 879 C C . PHE A 1 108 ? 0.675 0.997 -11.179 1.00 93.56 108 PHE A C 1
ATOM 881 O O . PHE A 1 108 ? 0.269 2.007 -11.753 1.00 93.56 108 PHE A O 1
ATOM 888 N N . SER A 1 109 ? 0.148 0.590 -10.023 1.00 96.50 109 SER A N 1
ATOM 889 C CA . SER A 1 109 ? -0.996 1.253 -9.394 1.00 96.50 109 SER A CA 1
ATOM 890 C C . SER A 1 109 ? -0.960 1.128 -7.880 1.00 96.50 109 SER A C 1
ATOM 892 O O . SER A 1 109 ? -0.514 0.107 -7.354 1.00 96.50 109 SER A O 1
ATOM 894 N N . MET A 1 110 ? -1.526 2.120 -7.199 1.00 97.94 110 MET A N 1
ATOM 895 C CA . MET A 1 110 ? -1.986 1.980 -5.820 1.00 97.94 110 MET A CA 1
ATOM 896 C C . MET A 1 110 ? -3.507 1.865 -5.803 1.00 97.94 110 MET A C 1
ATOM 898 O O . MET A 1 110 ? -4.188 2.499 -6.605 1.00 97.94 110 MET A O 1
ATOM 902 N N . ARG A 1 111 ? -4.063 1.065 -4.900 1.00 98.44 111 ARG A N 1
ATOM 903 C CA . ARG A 1 111 ? -5.515 0.891 -4.764 1.00 98.44 111 ARG A CA 1
ATOM 904 C C . ARG A 1 111 ? -5.907 1.032 -3.309 1.00 98.44 111 ARG A C 1
ATOM 906 O O . ARG A 1 111 ? -5.148 0.619 -2.442 1.00 98.44 111 ARG A O 1
ATOM 913 N N . LEU A 1 112 ? -7.069 1.610 -3.047 1.00 98.62 112 LEU A N 1
ATOM 914 C CA . LEU A 1 112 ? -7.612 1.782 -1.708 1.00 98.62 112 LEU A CA 1
ATOM 915 C C . LEU A 1 112 ? -9.039 1.244 -1.677 1.00 98.62 112 LEU A C 1
ATOM 917 O O . LEU A 1 112 ? -9.902 1.762 -2.381 1.00 98.62 112 LEU A O 1
ATOM 921 N N . TRP A 1 113 ? -9.285 0.253 -0.827 1.00 98.62 113 TRP A N 1
ATOM 922 C CA . TRP A 1 113 ? -10.623 -0.177 -0.438 1.00 98.62 113 TRP A CA 1
ATOM 923 C C . TRP A 1 113 ? -10.918 0.345 0.952 1.00 98.62 113 TRP A C 1
ATOM 925 O O . TRP A 1 113 ? -10.101 0.212 1.861 1.00 98.62 113 TRP A O 1
ATOM 935 N N . THR A 1 114 ? -12.094 0.925 1.114 1.00 98.06 114 THR A N 1
ATOM 936 C CA . THR A 1 114 ? -12.539 1.522 2.366 1.00 98.06 114 THR A CA 1
ATOM 937 C C . THR A 1 114 ? -13.880 0.912 2.730 1.00 98.06 114 THR A C 1
ATOM 939 O O . THR A 1 114 ? -14.849 1.097 1.996 1.00 98.06 114 THR A O 1
ATOM 942 N N . GLY A 1 115 ? -13.930 0.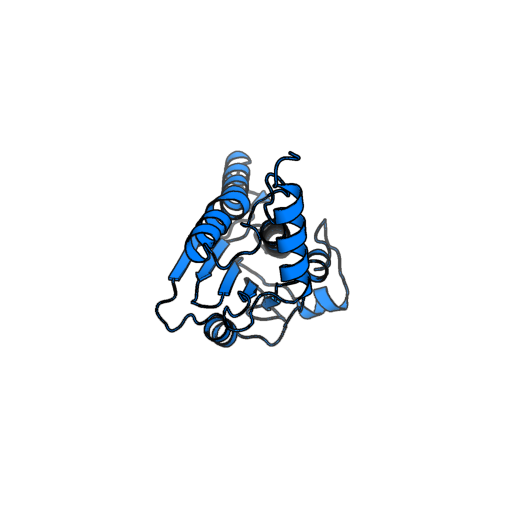170 3.831 1.00 96.75 115 GLY A N 1
ATOM 943 C CA . GLY A 1 115 ? -15.154 -0.414 4.369 1.00 96.75 115 GLY A CA 1
ATOM 944 C C . GLY A 1 115 ? -15.637 0.328 5.615 1.00 96.75 115 GLY A C 1
ATOM 945 O O . GLY A 1 115 ? -15.148 1.414 5.942 1.00 96.75 115 GLY A O 1
ATOM 946 N N . GLU A 1 116 ? -16.628 -0.238 6.298 1.00 94.44 116 GLU A N 1
ATOM 947 C CA . GLU A 1 116 ? -17.173 0.319 7.543 1.00 94.44 116 GLU A CA 1
ATOM 948 C C . GLU A 1 116 ? -16.203 0.185 8.724 1.00 94.44 116 GLU A C 1
ATOM 950 O O . GLU A 1 116 ? -16.131 1.077 9.566 1.00 94.44 116 GLU A O 1
ATOM 955 N N . SER A 1 117 ? -15.435 -0.905 8.763 1.00 93.62 117 SER A N 1
ATOM 956 C CA . SER A 1 117 ? -14.606 -1.301 9.909 1.00 93.62 117 SER A CA 1
ATOM 957 C C . SER A 1 117 ? -13.110 -1.288 9.604 1.00 93.62 117 SER A C 1
ATOM 959 O O . SER A 1 117 ? -12.310 -1.801 10.382 1.00 93.62 117 SER A O 1
ATOM 961 N N . GLY A 1 118 ? -12.692 -0.731 8.468 1.00 96.25 118 GLY A N 1
ATOM 962 C CA . GLY A 1 118 ? -11.287 -0.737 8.086 1.00 96.25 118 GLY A CA 1
ATOM 963 C C . GLY A 1 118 ? -11.025 -0.330 6.651 1.00 96.25 118 GLY A C 1
ATOM 964 O O . GLY A 1 118 ? -11.916 0.080 5.904 1.00 96.25 118 GLY A O 1
ATOM 965 N N . PHE A 1 119 ? -9.768 -0.476 6.258 1.00 97.94 119 PHE A N 1
ATOM 966 C CA . PHE A 1 119 ? -9.320 -0.212 4.903 1.00 97.94 119 PHE A CA 1
ATOM 967 C C . PHE A 1 119 ? -8.225 -1.184 4.468 1.00 97.94 119 PHE A C 1
ATOM 969 O O . PHE A 1 119 ? -7.524 -1.780 5.288 1.00 97.94 119 PHE A O 1
ATOM 976 N N . ILE A 1 120 ? -8.062 -1.307 3.154 1.00 98.50 120 ILE A N 1
ATOM 977 C CA . ILE A 1 120 ? -6.964 -2.024 2.508 1.00 98.50 120 ILE A CA 1
ATOM 978 C C . ILE A 1 120 ? -6.313 -1.075 1.514 1.00 98.50 120 ILE A C 1
ATOM 980 O O . ILE A 1 120 ? -6.998 -0.512 0.664 1.00 98.50 120 ILE A O 1
ATOM 984 N N . VAL A 1 121 ? -4.994 -0.937 1.574 1.00 98.38 121 VAL A N 1
ATOM 985 C CA . VAL A 1 121 ? -4.198 -0.322 0.513 1.00 98.38 121 VAL A CA 1
ATOM 986 C C . VAL A 1 121 ? -3.420 -1.412 -0.205 1.00 98.38 121 VAL A C 1
ATOM 988 O O . VAL A 1 121 ? -2.782 -2.235 0.440 1.00 98.38 121 VAL A O 1
ATOM 991 N N . ALA A 1 122 ? -3.444 -1.419 -1.532 1.00 98.12 122 ALA A N 1
ATOM 992 C CA . ALA A 1 122 ? -2.588 -2.280 -2.334 1.00 98.12 122 ALA A CA 1
ATOM 993 C C . ALA A 1 122 ? -1.590 -1.468 -3.144 1.00 98.12 122 ALA A C 1
ATOM 995 O O . ALA A 1 122 ? -1.933 -0.408 -3.669 1.00 98.12 122 ALA A O 1
ATOM 996 N N . VAL A 1 123 ? -0.394 -2.018 -3.315 1.00 97.06 123 VAL A N 1
ATOM 997 C CA . VAL A 1 123 ? 0.580 -1.569 -4.310 1.00 97.06 123 VAL A CA 1
ATOM 998 C C . VAL A 1 123 ? 0.806 -2.726 -5.273 1.00 97.06 123 VAL A C 1
ATOM 1000 O O . VAL A 1 123 ? 1.252 -3.796 -4.862 1.00 97.06 123 VAL A O 1
ATOM 1003 N N . ALA A 1 124 ? 0.457 -2.516 -6.540 1.00 96.56 124 ALA A N 1
ATOM 1004 C CA . ALA A 1 124 ? 0.575 -3.518 -7.593 1.00 96.56 124 ALA A CA 1
ATOM 1005 C C . ALA A 1 124 ? 1.710 -3.166 -8.558 1.00 96.56 124 ALA A C 1
ATOM 1007 O O . ALA A 1 124 ? 1.924 -1.990 -8.865 1.00 96.56 124 ALA A O 1
ATOM 1008 N N . GLN A 1 125 ? 2.380 -4.187 -9.077 1.00 93.62 125 GLN A N 1
ATOM 1009 C CA . GLN A 1 125 ? 3.387 -4.102 -10.134 1.00 93.62 125 GLN A CA 1
ATOM 1010 C C . GLN A 1 125 ? 2.956 -4.881 -11.385 1.00 93.62 125 GLN A C 1
ATOM 1012 O O . GLN A 1 125 ? 2.057 -5.721 -11.329 1.00 93.62 125 GLN A O 1
ATOM 1017 N N . LEU A 1 126 ? 3.624 -4.605 -12.506 1.00 91.25 126 LEU A N 1
ATOM 1018 C CA . LEU A 1 126 ? 3.571 -5.427 -13.718 1.00 91.25 126 LEU A CA 1
ATOM 1019 C C . LEU A 1 126 ? 4.808 -6.332 -13.820 1.00 91.25 126 LEU A C 1
ATOM 1021 O O . LEU A 1 126 ? 5.795 -6.133 -13.109 1.00 91.25 126 LEU A O 1
ATOM 1025 N N . GLY A 1 127 ? 4.737 -7.295 -14.741 1.00 90.00 127 GLY A N 1
ATOM 1026 C CA . GLY A 1 127 ? 5.824 -8.223 -15.045 1.00 90.00 127 GLY A CA 1
ATOM 1027 C C . GLY A 1 127 ? 5.899 -9.413 -14.091 1.00 90.00 127 GLY A C 1
ATOM 1028 O O . GLY A 1 127 ? 4.897 -9.815 -13.485 1.00 90.00 127 GLY A O 1
ATOM 1029 N N . GLN A 1 128 ? 7.094 -9.989 -13.985 1.00 91.00 128 GLN A N 1
ATOM 1030 C CA . GLN A 1 128 ? 7.389 -11.099 -13.082 1.00 91.00 128 GLN A CA 1
ATOM 1031 C C . GLN A 1 128 ? 7.173 -10.699 -11.612 1.00 91.00 128 GLN A C 1
ATOM 1033 O O . GLN A 1 128 ? 7.642 -9.648 -11.174 1.00 91.00 128 GLN A O 1
ATOM 1038 N N . GLY A 1 129 ? 6.453 -11.530 -10.850 1.00 91.75 129 GLY A N 1
ATOM 1039 C CA . GLY A 1 129 ? 6.275 -11.354 -9.412 1.00 91.75 129 GLY A CA 1
ATOM 1040 C C . GLY A 1 129 ? 7.473 -11.851 -8.603 1.00 91.75 129 GLY A C 1
ATOM 1041 O O . GLY A 1 129 ? 8.517 -12.230 -9.139 1.00 91.75 129 GLY A O 1
ATOM 1042 N N . PHE A 1 130 ? 7.325 -11.861 -7.280 1.00 91.19 130 PHE A N 1
ATOM 1043 C CA . PHE A 1 130 ? 8.361 -12.337 -6.365 1.00 91.19 130 PHE A CA 1
ATOM 1044 C C . PHE A 1 130 ? 7.838 -13.358 -5.360 1.00 91.19 130 PHE A C 1
ATOM 1046 O O . PHE A 1 130 ? 6.679 -13.337 -4.955 1.00 91.19 130 PHE A O 1
ATOM 1053 N N . ASN A 1 131 ? 8.721 -14.241 -4.897 1.00 92.62 131 ASN A N 1
ATOM 1054 C CA . ASN A 1 131 ? 8.368 -15.214 -3.873 1.00 92.62 131 ASN A CA 1
ATOM 1055 C C . ASN A 1 131 ? 8.431 -14.564 -2.478 1.00 92.62 131 ASN A C 1
ATOM 1057 O O . ASN A 1 131 ? 9.487 -14.497 -1.844 1.00 92.62 131 ASN A O 1
ATOM 1061 N N . ALA A 1 132 ? 7.285 -14.076 -2.005 1.00 91.88 132 ALA A N 1
ATOM 1062 C CA . ALA A 1 132 ? 7.130 -13.462 -0.693 1.00 91.88 132 ALA A CA 1
ATOM 1063 C C . ALA A 1 132 ? 7.416 -14.450 0.450 1.00 91.88 132 ALA A C 1
ATOM 1065 O O . ALA A 1 132 ? 7.968 -14.044 1.471 1.00 91.88 132 ALA A O 1
ATOM 1066 N N . ILE A 1 133 ? 7.105 -15.743 0.270 1.00 91.75 133 ILE A N 1
ATOM 1067 C CA . ILE A 1 133 ? 7.413 -16.794 1.257 1.00 91.75 133 ILE A CA 1
ATOM 1068 C C . ILE A 1 133 ? 8.928 -16.909 1.444 1.00 91.75 133 ILE A C 1
ATOM 1070 O O . ILE A 1 133 ? 9.424 -16.939 2.573 1.00 91.75 133 ILE A O 1
ATOM 1074 N N . ASP A 1 134 ? 9.670 -16.958 0.339 1.00 90.12 134 ASP A N 1
ATOM 1075 C CA . ASP A 1 134 ? 11.124 -17.067 0.380 1.00 90.12 134 ASP A CA 1
ATOM 1076 C C . ASP A 1 134 ? 11.755 -15.819 0.990 1.00 90.12 134 ASP A C 1
ATOM 1078 O O . ASP A 1 134 ? 12.655 -15.949 1.820 1.00 90.12 134 ASP A O 1
ATOM 1082 N N . ILE A 1 135 ? 11.295 -14.617 0.624 1.00 86.75 135 ILE A N 1
ATOM 1083 C CA . ILE A 1 135 ? 11.799 -13.355 1.190 1.00 86.75 135 ILE A CA 1
ATOM 1084 C C . ILE A 1 135 ? 11.531 -13.296 2.69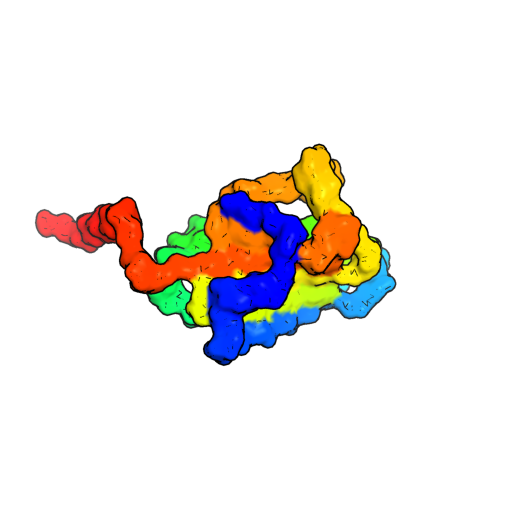7 1.00 86.75 135 ILE A C 1
ATOM 1086 O O . ILE A 1 135 ? 12.457 -13.009 3.457 1.00 86.75 135 ILE A O 1
ATOM 1090 N N . ASP A 1 136 ? 10.314 -13.626 3.138 1.00 86.75 136 ASP A N 1
ATOM 1091 C CA . ASP A 1 136 ? 9.940 -13.615 4.555 1.00 86.75 136 ASP A CA 1
ATOM 1092 C C . ASP A 1 136 ? 10.788 -14.595 5.382 1.00 86.75 136 ASP A C 1
ATOM 1094 O O . ASP A 1 136 ? 11.359 -14.220 6.408 1.00 86.75 136 ASP A O 1
ATOM 1098 N N . ARG A 1 137 ? 10.956 -15.834 4.899 1.00 86.06 137 ARG A N 1
ATOM 1099 C CA . ARG A 1 137 ? 11.728 -16.877 5.597 1.00 86.06 137 ARG A CA 1
ATOM 1100 C C . ARG A 1 137 ? 13.223 -16.598 5.608 1.00 86.06 137 ARG A C 1
ATOM 1102 O O . ARG A 1 137 ? 13.881 -16.765 6.632 1.00 86.06 137 ARG A O 1
ATOM 1109 N N . SER A 1 138 ? 13.771 -16.223 4.456 1.00 82.50 138 SER A N 1
ATOM 1110 C CA . SER A 1 138 ? 15.216 -16.038 4.295 1.00 82.50 138 SER A CA 1
ATOM 1111 C C . SER A 1 138 ? 15.708 -14.682 4.790 1.00 82.50 138 SER A C 1
ATOM 1113 O O . SER A 1 138 ? 16.916 -14.504 4.936 1.00 82.50 138 SER A O 1
ATOM 1115 N N . LYS A 1 139 ? 14.793 -13.729 5.024 1.00 76.62 139 LYS A N 1
ATOM 1116 C CA . LYS A 1 139 ? 15.102 -12.324 5.319 1.00 76.62 139 LYS A CA 1
ATOM 1117 C C . LYS A 1 139 ? 16.056 -11.712 4.289 1.00 76.62 139 LYS A C 1
ATOM 1119 O O . LYS A 1 139 ? 16.898 -10.884 4.631 1.00 76.62 139 LYS A O 1
ATOM 1124 N N . LYS A 1 140 ? 15.983 -12.157 3.028 1.00 67.06 140 LYS A N 1
ATOM 1125 C CA . LYS A 1 140 ? 16.877 -11.679 1.967 1.00 67.06 140 LYS A CA 1
ATOM 1126 C C . LYS A 1 140 ? 16.680 -10.177 1.769 1.00 67.06 140 LYS A C 1
ATOM 1128 O O . LYS A 1 140 ? 15.631 -9.726 1.321 1.00 67.06 140 LYS A O 1
ATOM 1133 N N . ILE A 1 141 ? 17.733 -9.427 2.071 1.00 61.53 141 ILE A N 1
ATOM 1134 C CA . ILE A 1 141 ? 17.859 -8.001 1.782 1.00 61.53 141 ILE A CA 1
ATOM 1135 C C . ILE A 1 141 ? 18.477 -7.899 0.387 1.00 61.53 141 ILE A C 1
ATOM 1137 O O . ILE A 1 141 ? 19.631 -8.281 0.194 1.00 61.53 141 ILE A O 1
ATOM 1141 N N . GLN A 1 142 ? 17.737 -7.393 -0.597 1.00 54.31 142 GLN A N 1
ATOM 1142 C CA . GLN A 1 142 ? 18.342 -6.906 -1.837 1.00 54.31 142 GLN A CA 1
ATOM 1143 C C . GLN A 1 142 ? 18.246 -5.381 -1.870 1.00 54.31 142 GLN A C 1
ATOM 1145 O O . GLN A 1 142 ? 17.168 -4.822 -1.689 1.00 54.31 142 GLN A O 1
ATOM 1150 N N . ASN A 1 143 ? 19.395 -4.724 -2.079 1.00 47.38 143 ASN A N 1
ATOM 1151 C CA . ASN A 1 143 ? 19.525 -3.319 -2.482 1.00 47.38 143 ASN A CA 1
ATOM 1152 C C . ASN A 1 143 ? 18.538 -2.343 -1.803 1.00 47.38 143 ASN A C 1
ATOM 1154 O O . ASN A 1 143 ? 17.802 -1.641 -2.486 1.00 47.38 143 ASN A O 1
ATOM 1158 N N . ALA A 1 144 ? 18.585 -2.270 -0.466 1.00 45.97 144 ALA A N 1
ATOM 1159 C CA . ALA A 1 144 ? 17.833 -1.346 0.402 1.00 45.97 144 ALA A CA 1
ATOM 1160 C C . ALA A 1 144 ? 16.369 -1.696 0.751 1.00 45.97 144 ALA A C 1
ATOM 1162 O O . ALA A 1 144 ? 15.749 -0.939 1.495 1.00 45.97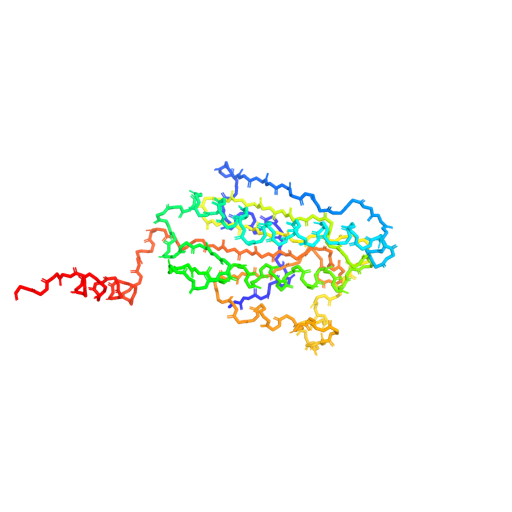 144 ALA A O 1
ATOM 1163 N N . GLY A 1 145 ? 15.828 -2.841 0.321 1.00 51.69 145 GLY A N 1
ATOM 1164 C CA . GLY A 1 145 ? 14.611 -3.398 0.931 1.00 51.69 145 GLY A CA 1
ATOM 1165 C C . GLY A 1 145 ? 14.939 -4.112 2.245 1.00 51.69 145 GLY A C 1
ATOM 1166 O O . GLY A 1 145 ? 15.845 -4.941 2.271 1.00 51.69 145 GLY A O 1
ATOM 1167 N N . CYS A 1 146 ? 14.219 -3.846 3.336 1.00 58.41 146 CYS A N 1
ATOM 1168 C CA . CYS A 1 146 ? 14.523 -4.434 4.648 1.00 58.41 146 CYS A CA 1
ATOM 1169 C C . CYS A 1 146 ? 14.001 -5.878 4.818 1.00 58.41 146 CYS A C 1
ATOM 1171 O O . CYS A 1 146 ? 13.696 -6.280 5.932 1.00 58.41 146 CYS A O 1
ATOM 1173 N N . GLY A 1 147 ? 13.835 -6.663 3.745 1.00 63.62 147 GLY A N 1
ATOM 1174 C CA . GLY A 1 147 ? 13.379 -8.062 3.837 1.00 63.62 147 GLY A CA 1
ATOM 1175 C C . GLY A 1 147 ? 12.065 -8.237 4.615 1.00 63.62 147 GLY A C 1
ATOM 1176 O O . GLY A 1 147 ? 11.915 -9.218 5.346 1.00 63.62 147 GLY A O 1
ATOM 1177 N N . PHE A 1 148 ? 11.156 -7.258 4.508 1.00 81.56 148 PHE A N 1
ATOM 1178 C CA . PHE A 1 148 ? 9.912 -7.110 5.280 1.00 81.56 148 PHE A CA 1
ATOM 1179 C C . PHE A 1 148 ? 10.064 -6.721 6.764 1.00 81.56 148 PHE A C 1
ATOM 1181 O O . PHE A 1 148 ? 9.082 -6.745 7.508 1.00 81.56 148 PHE A O 1
ATOM 1188 N N . ASP A 1 149 ? 11.246 -6.315 7.233 1.00 77.00 149 ASP A N 1
ATOM 1189 C CA . ASP A 1 149 ? 11.453 -5.930 8.638 1.00 77.00 149 ASP A CA 1
ATOM 1190 C C . ASP A 1 149 ? 10.613 -4.718 9.036 1.00 77.00 149 ASP A C 1
ATOM 1192 O O . ASP A 1 149 ? 10.042 -4.706 10.128 1.00 77.00 149 ASP A O 1
ATOM 1196 N N . MET A 1 150 ? 10.468 -3.720 8.153 1.00 78.44 150 MET A N 1
ATOM 1197 C CA . MET A 1 150 ? 9.605 -2.577 8.460 1.00 78.44 150 MET A CA 1
ATOM 1198 C C . MET A 1 150 ? 8.163 -3.017 8.649 1.00 78.44 150 MET A C 1
ATOM 1200 O O . MET A 1 150 ? 7.537 -2.534 9.592 1.00 78.44 150 MET A O 1
ATOM 1204 N N . PHE A 1 151 ? 7.673 -3.978 7.855 1.00 82.19 151 PHE A N 1
ATOM 1205 C CA . PHE A 1 151 ? 6.376 -4.585 8.121 1.00 82.19 151 PHE A CA 1
ATOM 1206 C C . PHE A 1 151 ? 6.366 -5.098 9.572 1.00 82.19 151 PHE A C 1
ATOM 1208 O O . PHE A 1 151 ? 5.617 -4.584 10.395 1.00 82.19 151 PHE A O 1
ATOM 1215 N N . ARG A 1 152 ? 7.285 -5.987 9.970 1.00 78.69 152 ARG A N 1
ATOM 1216 C CA . ARG A 1 152 ? 7.315 -6.602 11.322 1.00 78.69 152 ARG A CA 1
ATOM 1217 C C . ARG A 1 152 ? 7.207 -5.612 12.496 1.00 78.69 152 ARG A C 1
ATOM 1219 O O . ARG A 1 152 ? 6.673 -5.979 13.541 1.00 78.69 152 ARG A O 1
ATOM 1226 N N . THR A 1 153 ? 7.656 -4.368 12.329 1.00 80.38 153 THR A N 1
ATOM 1227 C CA . THR A 1 153 ? 7.613 -3.330 13.375 1.00 80.38 153 THR A CA 1
ATOM 1228 C C . THR A 1 153 ? 6.306 -2.531 13.477 1.00 80.38 153 THR A C 1
ATOM 1230 O O . THR A 1 153 ? 6.062 -1.932 14.523 1.00 80.38 153 THR A O 1
ATOM 1233 N N . GLN A 1 154 ? 5.454 -2.493 12.446 1.00 83.31 154 GLN A N 1
ATOM 1234 C CA . GLN A 1 154 ? 4.261 -1.629 12.436 1.00 83.31 154 GLN A CA 1
ATOM 1235 C C . GLN A 1 154 ? 3.021 -2.355 12.975 1.00 83.31 154 GLN A C 1
ATOM 1237 O O . GLN A 1 154 ? 2.326 -3.062 12.251 1.00 83.31 154 GLN A O 1
ATOM 1242 N N . GLN A 1 155 ? 2.718 -2.190 14.264 1.00 83.00 155 GLN A N 1
ATOM 1243 C CA . GLN A 1 155 ? 1.510 -2.763 14.872 1.00 83.00 155 GLN A CA 1
ATOM 1244 C C . GLN A 1 155 ? 0.216 -2.202 14.252 1.00 83.00 155 GLN A C 1
ATOM 1246 O O . GLN A 1 155 ? 0.206 -1.114 13.689 1.00 83.00 155 GLN A O 1
ATOM 1251 N N . GLY A 1 156 ? -0.880 -2.961 14.353 1.00 87.06 156 GLY A N 1
ATOM 1252 C CA . GLY A 1 156 ? -2.194 -2.564 13.830 1.00 87.06 156 GLY A CA 1
ATOM 1253 C C . GLY A 1 156 ? -2.424 -2.851 12.343 1.00 87.06 156 GLY A C 1
ATOM 1254 O O . GLY A 1 156 ? -3.558 -2.736 11.889 1.00 87.06 156 GLY A O 1
ATOM 1255 N N . TYR A 1 157 ? -1.399 -3.265 11.596 1.00 92.69 157 TYR A N 1
ATOM 1256 C CA . TYR A 1 157 ? -1.537 -3.646 10.189 1.00 92.69 157 TYR A CA 1
ATOM 1257 C C . TYR A 1 157 ? -1.427 -5.165 9.992 1.00 92.69 157 TYR A C 1
ATOM 1259 O O . TYR A 1 157 ? -0.797 -5.878 10.779 1.00 92.69 157 TYR A O 1
ATOM 1267 N N . GLU A 1 158 ? -2.039 -5.662 8.925 1.00 95.19 158 GLU A N 1
ATOM 1268 C CA . GLU A 1 158 ? -1.780 -6.983 8.350 1.00 95.19 158 GLU A CA 1
ATOM 1269 C C . GLU A 1 158 ? -1.264 -6.799 6.928 1.00 95.19 158 GLU A C 1
ATOM 1271 O O . GLU A 1 158 ? -1.774 -5.957 6.189 1.00 95.19 158 GLU A O 1
ATOM 1276 N N . VAL A 1 159 ? -0.265 -7.591 6.545 1.00 95.50 159 VAL A N 1
ATOM 1277 C CA . VAL A 1 159 ? 0.286 -7.575 5.186 1.00 95.50 159 VAL A CA 1
ATOM 1278 C C . VAL A 1 159 ? 0.037 -8.925 4.535 1.00 95.50 159 VAL A C 1
ATOM 1280 O O . VAL A 1 159 ? 0.320 -9.958 5.137 1.00 95.50 159 VAL A O 1
ATOM 1283 N N . PHE A 1 160 ? -0.490 -8.935 3.317 1.00 96.94 160 PHE A N 1
ATOM 1284 C CA . PHE A 1 160 ? -0.727 -10.157 2.548 1.00 96.94 160 PHE A CA 1
ATOM 1285 C C . PHE A 1 160 ? -0.492 -9.915 1.055 1.00 96.94 160 PHE A C 1
ATOM 1287 O O . PHE A 1 160 ? -0.216 -8.791 0.633 1.00 96.94 160 PHE A O 1
ATOM 1294 N N . PHE A 1 161 ? -0.554 -10.977 0.257 1.00 96.88 161 PHE A N 1
ATOM 1295 C CA . PHE A 1 161 ? -0.165 -10.963 -1.153 1.00 96.88 161 PHE A CA 1
ATOM 1296 C C . PHE A 1 161 ? -1.254 -11.606 -2.010 1.00 96.88 161 PHE A C 1
ATOM 1298 O O . PHE A 1 161 ? -2.013 -12.437 -1.520 1.00 96.88 161 PHE A O 1
ATOM 1305 N N . ASP A 1 162 ? -1.331 -11.232 -3.287 1.00 97.19 162 ASP A N 1
ATOM 1306 C CA . ASP A 1 162 ? -2.260 -11.853 -4.243 1.00 97.19 162 ASP A CA 1
ATOM 1307 C C . ASP A 1 162 ? -1.907 -13.319 -4.506 1.00 97.19 162 ASP A C 1
ATOM 1309 O O . ASP A 1 162 ? -2.781 -14.185 -4.522 1.00 97.19 162 ASP A O 1
ATOM 1313 N N . ASN A 1 163 ? -0.616 -13.592 -4.675 1.00 97.06 163 ASN A N 1
ATOM 1314 C CA . ASN A 1 163 ? -0.058 -14.929 -4.766 1.00 97.06 163 ASN A CA 1
ATOM 1315 C C . ASN A 1 163 ? 1.316 -14.959 -4.073 1.00 97.06 163 ASN A C 1
ATOM 1317 O O . ASN A 1 163 ? 2.285 -14.484 -4.649 1.00 97.06 163 ASN A O 1
ATOM 1321 N N . PRO A 1 164 ? 1.467 -15.538 -2.873 1.00 95.31 164 PRO A N 1
ATOM 1322 C CA . PRO A 1 164 ? 2.723 -15.473 -2.119 1.00 95.31 164 PRO A CA 1
ATOM 1323 C C . PRO A 1 164 ? 3.959 -16.072 -2.804 1.00 95.31 164 PRO A C 1
ATOM 1325 O O . PRO A 1 164 ? 5.073 -15.747 -2.398 1.00 95.31 164 PRO A O 1
ATOM 1328 N N . VAL A 1 165 ? 3.796 -16.957 -3.795 1.00 95.69 165 VAL A N 1
ATOM 1329 C CA . VAL A 1 165 ? 4.928 -17.548 -4.538 1.00 95.69 165 VAL A CA 1
ATOM 1330 C C . VAL A 1 165 ? 5.291 -16.774 -5.812 1.00 95.69 165 VAL A C 1
ATOM 1332 O O . VAL A 1 165 ? 6.413 -16.912 -6.290 1.00 95.69 165 VAL A O 1
ATOM 1335 N N . ASP A 1 166 ? 4.374 -15.953 -6.333 1.00 95.69 166 ASP A N 1
ATOM 1336 C CA . ASP A 1 166 ? 4.552 -15.070 -7.502 1.00 95.69 166 ASP A CA 1
ATOM 1337 C C . ASP A 1 166 ? 3.811 -13.745 -7.254 1.00 95.69 166 ASP A C 1
ATOM 1339 O O . ASP A 1 166 ? 2.860 -13.393 -7.953 1.00 95.69 166 ASP A O 1
ATOM 1343 N N . ALA A 1 167 ? 4.191 -13.047 -6.185 1.00 95.25 167 ALA A N 1
ATOM 1344 C CA . ALA A 1 167 ? 3.459 -11.892 -5.690 1.00 95.25 167 ALA A CA 1
ATOM 1345 C C . ALA A 1 167 ? 3.652 -10.710 -6.634 1.00 95.25 167 ALA A C 1
ATOM 1347 O O . ALA A 1 167 ? 4.781 -10.293 -6.901 1.00 95.25 167 ALA A O 1
ATOM 1348 N N . ARG A 1 168 ? 2.541 -10.147 -7.110 1.00 95.75 168 ARG A N 1
ATOM 1349 C CA . ARG A 1 168 ? 2.521 -8.926 -7.937 1.00 95.75 168 ARG A CA 1
ATOM 1350 C C . ARG A 1 168 ? 1.805 -7.787 -7.241 1.00 95.75 168 ARG A C 1
ATOM 1352 O O . ARG A 1 168 ? 1.920 -6.635 -7.655 1.00 95.75 168 ARG A O 1
ATOM 1359 N N . THR A 1 169 ? 1.092 -8.099 -6.169 1.00 96.94 169 THR A N 1
ATOM 1360 C CA . THR A 1 169 ? 0.391 -7.120 -5.361 1.00 96.94 169 THR A CA 1
ATOM 1361 C C . THR A 1 169 ? 0.697 -7.362 -3.898 1.00 96.94 169 THR A C 1
ATOM 1363 O O . THR A 1 169 ? 0.531 -8.470 -3.389 1.00 96.94 169 THR A O 1
ATOM 1366 N N . VAL A 1 170 ? 1.115 -6.302 -3.211 1.00 96.38 170 VAL A N 1
ATOM 1367 C CA . VAL A 1 170 ? 1.239 -6.295 -1.754 1.00 96.38 170 VAL A CA 1
ATOM 1368 C C . VAL A 1 170 ? 0.063 -5.522 -1.185 1.00 96.38 170 VAL A C 1
ATOM 1370 O O . VAL A 1 170 ? -0.168 -4.373 -1.568 1.00 96.38 170 VAL A O 1
ATOM 1373 N N . TYR A 1 171 ? -0.672 -6.151 -0.276 1.00 97.75 171 TYR A N 1
ATOM 1374 C CA . TYR A 1 171 ? -1.816 -5.571 0.409 1.00 97.75 171 TYR A CA 1
ATOM 1375 C C . TYR A 1 171 ? -1.452 -5.245 1.850 1.00 97.75 171 TYR A C 1
ATOM 1377 O O . TYR A 1 171 ? -0.885 -6.073 2.556 1.00 97.75 171 TYR A O 1
ATOM 1385 N N . VAL A 1 172 ? -1.833 -4.054 2.292 1.00 97.19 172 VAL A N 1
ATOM 1386 C CA . VAL A 1 172 ? -1.754 -3.582 3.670 1.00 97.19 172 VAL A CA 1
ATOM 1387 C C . VAL A 1 172 ? -3.174 -3.342 4.150 1.00 97.19 172 VAL A C 1
ATOM 1389 O O . VAL A 1 172 ? -3.869 -2.481 3.618 1.00 97.19 172 VAL A O 1
ATOM 1392 N N . MET A 1 173 ? -3.606 -4.080 5.161 1.00 97.31 173 MET A N 1
ATOM 1393 C CA . MET A 1 173 ? -4.927 -3.934 5.756 1.00 97.31 173 MET A CA 1
ATOM 1394 C C . MET A 1 173 ? -4.824 -3.376 7.165 1.00 97.31 173 MET A C 1
ATOM 1396 O O . MET A 1 173 ? -3.953 -3.767 7.942 1.00 97.31 173 MET A O 1
ATOM 1400 N N . HIS A 1 174 ? -5.758 -2.498 7.500 1.00 95.44 174 HIS A N 1
ATOM 1401 C CA . HIS A 1 174 ? -5.966 -1.996 8.845 1.00 95.44 174 HIS A CA 1
ATOM 1402 C C . HIS A 1 174 ? -7.439 -2.150 9.209 1.00 95.44 174 HIS A C 1
ATOM 1404 O O . HIS A 1 174 ? -8.315 -1.741 8.444 1.00 95.44 174 HIS A O 1
ATOM 1410 N N . ARG A 1 175 ? -7.708 -2.731 10.379 1.00 93.88 175 ARG A N 1
ATOM 1411 C CA . ARG A 1 175 ? -9.047 -2.732 10.969 1.00 93.88 175 ARG A CA 1
ATOM 1412 C C . ARG A 1 175 ? -9.115 -1.608 11.987 1.00 93.88 175 ARG A C 1
ATOM 1414 O O . ARG A 1 175 ? -8.230 -1.494 12.832 1.00 93.88 175 ARG A O 1
ATOM 1421 N N . MET A 1 176 ? -10.165 -0.807 11.901 1.00 90.44 176 MET A N 1
ATOM 1422 C CA . MET A 1 176 ? -10.490 0.153 12.943 1.00 90.44 176 MET A CA 1
ATOM 1423 C C . MET A 1 176 ? -10.935 -0.638 14.170 1.00 90.44 176 MET A C 1
ATOM 1425 O O . MET A 1 176 ? -11.686 -1.609 14.043 1.00 90.44 176 MET A O 1
ATOM 1429 N N . SER A 1 177 ? -10.468 -0.251 15.355 1.00 72.94 177 SER A N 1
ATOM 1430 C CA . SER A 1 177 ? -10.973 -0.813 16.607 1.00 72.94 177 SER A CA 1
ATOM 1431 C C . SER A 1 177 ? -12.493 -0.660 16.622 1.00 72.94 177 SER A C 1
ATOM 1433 O O . SER A 1 177 ? -13.011 0.419 16.327 1.00 72.94 177 SER A O 1
ATOM 1435 N N . ASN A 1 178 ? -13.208 -1.742 16.919 1.00 51.00 178 ASN A N 1
ATOM 1436 C CA . ASN A 1 178 ? -14.662 -1.736 16.923 1.00 51.00 178 ASN A CA 1
ATOM 1437 C C . ASN A 1 178 ? -15.143 -0.678 17.936 1.00 51.00 178 ASN A C 1
ATOM 1439 O O . ASN A 1 178 ? -14.759 -0.780 19.097 1.00 51.00 178 ASN A O 1
ATOM 1443 N N . PRO A 1 179 ? -15.982 0.312 17.576 1.00 46.47 179 PRO A N 1
ATOM 1444 C CA . PRO A 1 179 ? -16.499 1.283 18.546 1.00 46.47 179 PRO A CA 1
ATOM 1445 C C . PRO A 1 179 ? -17.308 0.638 19.690 1.00 46.47 179 PRO A C 1
ATOM 1447 O O . PRO A 1 179 ? -17.608 1.303 20.679 1.00 46.47 179 PRO A O 1
ATOM 1450 N N . LEU A 1 180 ? -17.661 -0.649 19.570 1.00 39.75 180 LEU A N 1
ATOM 1451 C CA . LEU A 1 180 ? -18.294 -1.448 20.625 1.00 39.75 180 LEU A CA 1
ATOM 1452 C C . LEU A 1 180 ? -17.317 -1.921 21.713 1.00 39.75 180 LEU A C 1
ATOM 1454 O O . LEU A 1 180 ? -17.738 -2.170 22.840 1.00 39.75 180 LEU A O 1
ATOM 1458 N N . GLU A 1 181 ? -16.026 -2.018 21.402 1.00 47.03 181 GLU A N 1
ATOM 1459 C CA . GLU A 1 181 ? -14.977 -2.155 22.404 1.00 47.03 181 GLU A CA 1
ATOM 1460 C C . GLU A 1 181 ? -14.554 -0.733 22.752 1.00 47.03 181 GLU A C 1
ATOM 1462 O O . GLU A 1 181 ? -13.758 -0.109 22.051 1.00 47.03 181 GLU A O 1
ATOM 1467 N N . GLY A 1 182 ? -15.168 -0.164 23.793 1.00 46.31 182 GLY A N 1
ATOM 1468 C CA . GLY A 1 182 ? -14.760 1.142 24.300 1.00 46.31 182 GLY A CA 1
ATOM 1469 C C . GLY A 1 182 ? -13.232 1.221 24.471 1.00 46.31 182 GLY A C 1
ATOM 1470 O O . GLY A 1 182 ? -12.572 0.187 24.606 1.00 46.31 182 GLY A O 1
ATOM 1471 N N . PRO A 1 183 ? -12.646 2.431 24.452 1.00 57.44 183 PRO A N 1
ATOM 1472 C CA . PRO A 1 183 ? -11.207 2.600 24.636 1.00 57.44 183 PRO A CA 1
ATOM 1473 C C . PRO A 1 183 ? -10.731 1.784 25.842 1.00 57.44 183 PRO A C 1
ATOM 1475 O O . PRO A 1 183 ? -11.370 1.819 26.896 1.00 57.44 183 PRO A O 1
ATOM 1478 N N . SER A 1 184 ? -9.631 1.042 25.680 1.00 60.69 184 SER A N 1
ATOM 1479 C CA . SER A 1 184 ? -9.060 0.258 26.777 1.00 60.69 184 SER A CA 1
ATOM 1480 C C . SER A 1 184 ? -8.801 1.151 27.994 1.00 60.69 184 SER A C 1
ATOM 1482 O O . SER A 1 184 ? -8.617 2.365 27.853 1.00 60.69 184 SER A O 1
ATOM 1484 N N . GLU A 1 185 ? -8.765 0.571 29.197 1.00 66.62 185 GLU A N 1
ATOM 1485 C CA . GLU A 1 185 ? -8.510 1.336 30.429 1.00 66.62 185 GLU A CA 1
ATOM 1486 C C . GLU A 1 185 ? -7.238 2.194 30.331 1.00 66.62 185 GLU A C 1
ATOM 1488 O O . GLU A 1 185 ? -7.236 3.339 30.778 1.00 66.62 185 GLU A O 1
ATOM 1493 N N . ASP A 1 186 ? -6.202 1.706 29.646 1.00 65.31 186 ASP A N 1
ATOM 1494 C CA . ASP A 1 186 ? -4.960 2.448 29.399 1.00 65.31 186 ASP A CA 1
ATOM 1495 C C . ASP A 1 186 ? -5.163 3.678 28.496 1.00 65.31 186 ASP A C 1
ATOM 1497 O O . ASP A 1 186 ? -4.580 4.746 28.721 1.00 65.31 186 ASP A O 1
ATOM 1501 N N . VAL A 1 187 ? -6.020 3.561 27.476 1.00 64.31 187 VAL A N 1
ATOM 1502 C CA . VAL A 1 187 ? -6.368 4.671 26.576 1.00 64.31 187 VAL A CA 1
ATOM 1503 C C . VAL A 1 187 ? -7.228 5.694 27.317 1.00 64.31 187 VAL A C 1
ATOM 1505 O O . VAL A 1 187 ? -6.982 6.896 27.205 1.00 64.31 187 VAL A O 1
ATOM 1508 N N . LEU A 1 188 ? -8.180 5.239 28.135 1.00 70.75 188 LEU A N 1
ATOM 1509 C CA . LEU A 1 188 ? -8.978 6.104 29.004 1.00 70.75 188 LEU A CA 1
ATOM 1510 C C . LEU A 1 188 ? -8.109 6.847 30.026 1.00 70.75 188 LEU A C 1
ATOM 1512 O O . LEU A 1 188 ? -8.259 8.060 30.187 1.00 70.75 188 LEU A O 1
ATOM 1516 N N . ALA A 1 189 ? -7.156 6.161 30.659 1.00 73.38 189 ALA A N 1
ATOM 1517 C CA . ALA A 1 189 ? -6.216 6.758 31.604 1.00 73.38 189 ALA A CA 1
ATOM 1518 C C . ALA A 1 189 ? -5.338 7.826 30.935 1.00 73.38 189 ALA A C 1
ATOM 1520 O O . ALA A 1 189 ? -5.125 8.906 31.490 1.00 73.38 189 ALA A O 1
ATOM 1521 N N . THR A 1 190 ? -4.886 7.560 29.707 1.00 71.88 190 THR A N 1
ATOM 1522 C CA . THR A 1 190 ? -4.108 8.511 28.905 1.00 71.88 190 THR A CA 1
ATOM 1523 C C . THR A 1 190 ? -4.937 9.748 28.549 1.00 71.88 190 THR A C 1
ATOM 1525 O O . THR A 1 190 ? -4.472 10.878 28.724 1.00 71.88 190 THR A O 1
ATOM 1528 N N . ILE A 1 191 ? -6.187 9.5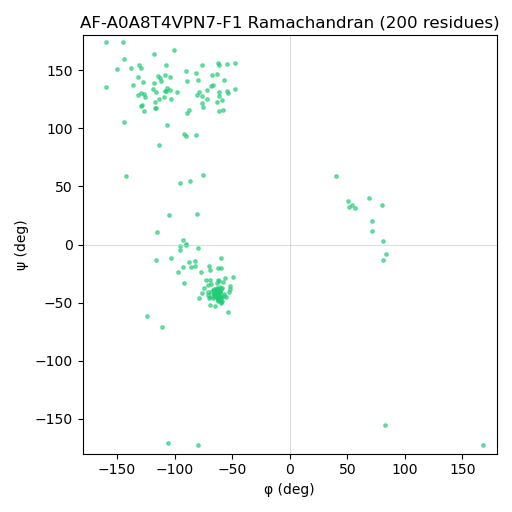63 28.111 1.00 72.00 191 ILE A N 1
ATOM 1529 C CA . ILE A 1 191 ? -7.115 10.665 27.817 1.00 72.00 191 ILE A CA 1
ATOM 1530 C C . ILE A 1 191 ? -7.353 11.525 29.068 1.00 72.00 191 ILE A C 1
ATOM 1532 O O . ILE A 1 191 ? -7.286 12.754 28.993 1.00 72.00 191 ILE A O 1
ATOM 1536 N N . GLU A 1 192 ? -7.584 10.905 30.225 1.00 77.38 192 GLU A N 1
ATOM 1537 C CA . GLU A 1 192 ? -7.763 11.612 31.498 1.00 77.38 192 GLU A CA 1
ATOM 1538 C C . GLU A 1 192 ? -6.501 12.367 31.940 1.00 77.38 192 GLU A C 1
ATOM 1540 O O . GLU A 1 192 ? -6.590 13.505 32.409 1.00 77.38 192 GLU A O 1
ATOM 1545 N N . MET A 1 193 ? -5.311 11.798 31.726 1.00 83.25 193 MET A N 1
ATOM 1546 C CA . MET A 1 193 ? -4.046 12.483 32.003 1.00 83.25 193 MET A CA 1
ATOM 1547 C C . MET A 1 193 ? -3.911 13.769 31.174 1.00 83.25 193 MET A C 1
ATOM 1549 O O . MET A 1 193 ? -3.584 14.827 31.716 1.00 83.25 193 MET A O 1
ATOM 1553 N N . PHE A 1 194 ? -4.226 13.719 29.876 1.00 74.12 194 PHE A N 1
ATOM 1554 C CA . PHE A 1 194 ? -4.170 14.901 29.012 1.00 74.12 194 PHE A CA 1
ATOM 1555 C C . PHE A 1 194 ? -5.235 15.949 29.347 1.00 74.12 194 PHE A C 1
ATOM 1557 O O . PHE A 1 194 ? -4.957 17.144 29.238 1.00 74.12 194 PHE A O 1
ATOM 1564 N N . LYS A 1 195 ? -6.432 15.542 29.791 1.00 76.81 195 LYS A N 1
ATOM 1565 C CA . LYS A 1 195 ? -7.447 16.488 30.281 1.00 76.81 195 LYS A CA 1
ATOM 1566 C C . LYS A 1 195 ? -6.961 17.247 31.514 1.00 76.81 195 LYS A C 1
ATOM 1568 O O . LYS A 1 195 ? -7.131 18.462 31.570 1.00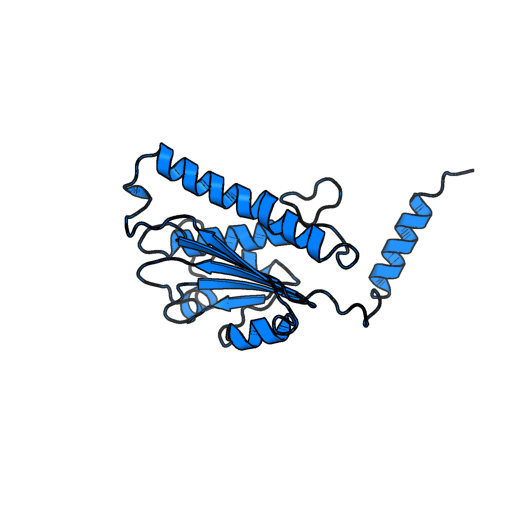 76.81 195 LYS A O 1
ATOM 1573 N N . L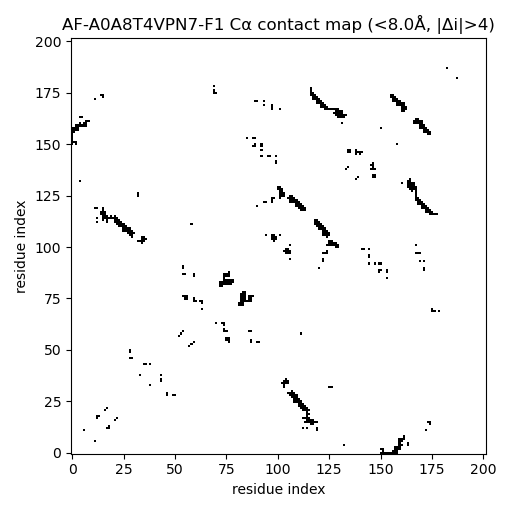YS A 1 196 ? -6.314 16.560 32.463 1.00 78.38 196 LYS A N 1
ATOM 1574 C CA . LYS A 1 196 ? -5.753 17.186 33.673 1.00 78.38 196 LYS A CA 1
ATOM 1575 C C . LYS A 1 196 ? -4.645 18.188 33.352 1.00 78.38 196 LYS A C 1
ATOM 1577 O O . LYS A 1 196 ? -4.613 19.258 33.944 1.00 78.38 196 LYS A O 1
ATOM 1582 N N . LEU A 1 197 ? -3.791 17.887 32.373 1.00 74.81 197 LEU A N 1
ATOM 1583 C CA . LEU A 1 197 ? -2.712 18.786 31.940 1.00 74.81 197 LEU A CA 1
ATOM 1584 C C . LEU A 1 197 ? -3.203 20.040 31.197 1.00 74.81 197 LEU A C 1
ATOM 1586 O O . LEU A 1 197 ? -2.454 21.004 31.071 1.00 74.81 197 LEU A O 1
ATOM 1590 N N . ARG A 1 198 ? -4.439 20.036 30.686 1.00 73.19 198 ARG A N 1
ATOM 1591 C CA . ARG A 1 198 ? -5.038 21.174 29.970 1.00 73.19 198 ARG A CA 1
ATOM 1592 C C . ARG A 1 198 ? -5.893 22.079 30.851 1.00 73.19 198 ARG A C 1
ATOM 1594 O O . ARG A 1 198 ? -6.376 23.093 30.351 1.00 73.19 198 ARG A O 1
ATOM 1601 N N . GLN A 1 199 ? -6.103 21.743 32.124 1.00 67.56 199 GLN A N 1
ATOM 1602 C CA . GLN A 1 199 ? -6.773 22.669 33.029 1.00 67.56 199 GLN A CA 1
ATOM 1603 C C . GLN A 1 199 ? -5.784 23.771 33.433 1.00 67.56 199 GLN A C 1
ATOM 1605 O O . GLN A 1 199 ? -4.709 23.451 33.940 1.00 67.56 199 GLN A O 1
ATOM 1610 N N . PRO A 1 200 ? -6.099 25.055 33.182 1.00 56.53 200 PRO A N 1
ATOM 1611 C CA . PRO A 1 200 ? -5.249 26.149 33.622 1.00 56.53 200 PRO A CA 1
ATOM 1612 C C . PRO A 1 200 ? -5.166 26.119 35.149 1.00 56.53 200 PRO A C 1
ATOM 1614 O O . PRO A 1 200 ? -6.190 26.051 35.829 1.00 56.53 200 PRO A O 1
ATOM 1617 N N . THR A 1 201 ? -3.944 26.136 35.674 1.00 68.62 201 THR A N 1
ATOM 1618 C CA . THR A 1 201 ? -3.678 26.246 37.107 1.00 68.62 201 THR A CA 1
ATOM 1619 C C . THR A 1 201 ? -4.326 27.536 37.612 1.00 68.62 201 THR A C 1
ATOM 1621 O O . THR A 1 201 ? -3.969 28.616 37.138 1.00 68.62 201 THR A O 1
ATOM 1624 N N . GLN A 1 202 ? -5.322 27.409 38.493 1.00 59.75 202 GLN A N 1
ATOM 1625 C CA . GLN A 1 202 ? -5.913 28.543 39.212 1.00 59.75 202 GLN A CA 1
ATOM 1626 C C . GLN A 1 202 ? -4.939 29.100 40.247 1.00 59.75 202 GLN A C 1
ATOM 1628 O O . GLN A 1 202 ? -4.179 28.291 40.829 1.00 59.75 202 GLN A O 1
#

pLDDT: mean 87.11, std 12.88, range [39.75, 98.62]

Foldseek 3Di:
DAADAPDAPVNLCVLQALVPPKDKDKFFQDDDPAALVPDDPVSNVVSVVSLLCCLAPVVQVVVCVLCPPLDPARDHCDPPPRHDNLSSLVSVLQQCVLQVFAPNSGFGIWMWIHRPFWIKIKTFHDDWAAQLVCLCVVLDDDDPRRSCVSVVPRPQWYWYANHNGGGGMIMIIGTRDDVVPPDPPVSVVVVVVVVVVPDPDD

Nearest PDB structures (foldseek):
  7cch-assembly1_A-2  TM=5.282E-01  e=2.346E-02  Acinetobacter baumannii
  7ebg-assembly1_A  TM=5.892E-01  e=1.431E-01  Homo sapiens
  2zdx-assembly1_A  TM=6.266E-01  e=2.055E-01  Homo sapiens
  7eat-assembly1_A  TM=4.846E-01  e=1.935E-01  Homo sapiens
  2pnr-assembly2_F  TM=4.815E-01  e=4.500E-01  Homo sapiens

Solvent-accessible surface area (backbone atoms only — not comparable to full-atom values): 10862 Å² total; per-residue (Å²): 78,46,80,39,65,87,48,49,70,69,59,54,39,57,69,13,36,29,88,79,77,39,50,77,48,79,44,83,65,45,90,69,98,51,46,44,87,80,46,58,68,71,57,46,50,50,49,52,50,50,55,47,45,38,51,44,44,53,53,31,52,51,49,40,64,74,41,59,91,73,52,95,46,49,56,26,66,45,80,52,96,70,22,36,28,60,62,26,54,47,50,49,52,48,48,47,46,35,21,72,53,19,69,27,50,40,47,25,31,41,36,38,40,39,28,81,37,19,37,37,41,35,39,28,33,53,77,57,43,35,43,50,59,57,31,60,74,65,47,53,64,60,94,88,40,65,27,61,49,65,52,64,69,41,69,71,37,36,37,31,29,79,34,36,73,53,25,40,32,46,34,42,34,37,63,54,80,54,83,84,61,62,75,51,72,68,54,48,51,50,53,52,52,55,54,61,73,66,54,78,85,125

Radius of gyration: 18.46 Å; Cα contacts (8 Å, |Δi|>4): 358; chains: 1; bounding box: 42×46×59 Å